Protein AF-A0A0B7JS91-F1 (afdb_monomer_lite)

Sequence (369 aa):
MAGSLLRPGYVIPGLWDGHGHLLQYGEFLHSVDLFGCESLEDVRTRVKEYLNANPDAGSKDHWLRGVGWDQTAYGRMPTAADVEQDPLLKGKYLMLDRIDVHCVWVSQSVLDLLPSDLPEIPGGEIVRDPGMGVFCDNAMDYITKLWPKPSDEFKAKTVKTAMAKLNQVGLVGMHDAGATPSTHRLYQKLAKTDDWTVRVYGMLECDKRNSFCPDEAAQIHDPDFKFTVRSVKLFGDGALGSWGSAMLEPYTDHPWTSGSLLINASALTQVAKNPHTGKGPSAADPDLGFLPDEILSLRETLLGFTRSPAYAAFLEAKAGVIREGAFADWVVLDEPLDRLSFEDLRTLKVKETWVAGRRVYSRDDTNLP

Organism: Bionectria ochroleuca (NCBI:txid29856)

Structure (mmCIF, N/CA/C/O backbone):
data_AF-A0A0B7JS91-F1
#
_entry.id   AF-A0A0B7JS91-F1
#
loop_
_atom_site.group_PDB
_atom_site.id
_atom_site.type_symbol
_atom_site.label_atom_id
_atom_site.label_alt_id
_atom_site.label_comp_id
_atom_site.label_asym_id
_atom_site.label_entity_id
_atom_site.label_seq_id
_atom_site.pdbx_PDB_ins_code
_atom_site.Cartn_x
_atom_site.Cartn_y
_atom_site.Cartn_z
_atom_site.occupancy
_atom_site.B_iso_or_equiv
_atom_site.auth_seq_id
_atom_site.auth_comp_id
_atom_site.auth_asym_id
_atom_site.auth_atom_id
_atom_site.pdbx_PDB_model_num
ATOM 1 N N . MET A 1 1 ? 7.459 2.789 -46.279 1.00 43.03 1 MET A N 1
ATOM 2 C CA . MET A 1 1 ? 8.417 2.910 -45.164 1.00 43.03 1 MET A CA 1
ATOM 3 C C . MET A 1 1 ? 7.844 3.914 -44.184 1.00 43.03 1 MET A C 1
ATOM 5 O O . MET A 1 1 ? 7.837 5.097 -44.491 1.00 43.03 1 MET A O 1
ATOM 9 N N . ALA A 1 2 ? 7.246 3.446 -43.087 1.00 46.16 2 ALA A N 1
ATOM 10 C CA . ALA A 1 2 ? 6.807 4.336 -42.019 1.00 46.16 2 ALA A CA 1
ATOM 11 C C . ALA A 1 2 ? 8.073 4.921 -41.385 1.00 46.16 2 ALA A C 1
ATOM 13 O O . ALA A 1 2 ? 8.902 4.163 -40.884 1.00 46.16 2 ALA A O 1
ATOM 14 N N . GLY A 1 3 ? 8.276 6.235 -41.510 1.00 45.84 3 GLY A N 1
ATOM 15 C CA . GLY A 1 3 ? 9.400 6.907 -40.868 1.00 45.84 3 GLY A CA 1
ATOM 16 C C . GLY A 1 3 ? 9.368 6.588 -39.380 1.00 45.84 3 GLY A C 1
ATOM 17 O O . GLY A 1 3 ? 8.332 6.768 -38.740 1.00 45.84 3 GLY A O 1
ATOM 18 N N . SER A 1 4 ? 10.465 6.054 -38.843 1.00 54.00 4 SER A N 1
ATOM 19 C CA . SER A 1 4 ? 10.581 5.836 -37.408 1.00 54.00 4 SER A CA 1
ATOM 20 C C . SER A 1 4 ? 10.459 7.198 -36.730 1.00 54.00 4 SER A C 1
ATOM 22 O O . SER A 1 4 ? 11.375 8.018 -36.804 1.00 54.00 4 SER A O 1
ATOM 24 N N . LEU A 1 5 ? 9.312 7.462 -36.110 1.00 61.78 5 LEU A N 1
ATOM 25 C CA . LEU A 1 5 ? 9.154 8.572 -35.183 1.00 61.78 5 LEU A CA 1
ATOM 26 C C . LEU A 1 5 ? 10.063 8.275 -33.989 1.00 61.78 5 LEU A C 1
ATOM 28 O O . LEU A 1 5 ? 9.681 7.551 -33.072 1.00 61.78 5 LEU A O 1
ATOM 32 N N . LEU A 1 6 ? 11.298 8.778 -34.041 1.00 70.75 6 LEU A N 1
ATOM 33 C CA . LEU A 1 6 ? 12.191 8.786 -32.892 1.00 70.75 6 LEU A CA 1
ATOM 34 C C . LEU A 1 6 ? 11.527 9.655 -31.821 1.00 70.75 6 LEU A C 1
ATOM 36 O O . LEU A 1 6 ? 11.330 10.853 -32.023 1.00 70.75 6 LEU A O 1
ATOM 40 N N . ARG A 1 7 ? 11.135 9.039 -30.703 1.00 73.06 7 ARG A N 1
ATOM 41 C CA . ARG A 1 7 ? 10.619 9.763 -29.539 1.00 73.06 7 ARG A CA 1
ATOM 42 C C . ARG A 1 7 ? 11.807 10.201 -28.677 1.00 73.06 7 ARG A C 1
ATOM 44 O O . ARG A 1 7 ? 12.619 9.345 -28.329 1.00 73.06 7 ARG A O 1
ATOM 51 N N . PRO A 1 8 ? 11.941 11.493 -28.335 1.00 85.81 8 PRO A N 1
ATOM 52 C CA . PRO A 1 8 ? 13.032 11.957 -27.487 1.00 85.81 8 PRO A CA 1
ATOM 53 C C . PRO A 1 8 ? 12.851 11.464 -26.044 1.00 85.81 8 PRO A C 1
ATOM 55 O O . PRO A 1 8 ? 11.790 11.657 -25.441 1.00 85.81 8 PRO A O 1
ATOM 58 N N . GLY A 1 9 ? 13.900 10.869 -25.480 1.00 92.00 9 GLY A N 1
ATOM 59 C CA . GLY A 1 9 ? 13.948 10.438 -24.086 1.00 92.00 9 GLY A CA 1
ATOM 60 C C . GLY A 1 9 ? 15.128 9.511 -23.803 1.00 92.00 9 GLY A C 1
ATOM 61 O O . GLY A 1 9 ? 15.769 8.999 -24.722 1.00 92.00 9 GLY A O 1
ATOM 62 N N . TYR A 1 10 ? 15.394 9.296 -22.520 1.00 95.56 10 TYR A N 1
ATOM 63 C CA . TYR A 1 10 ? 16.421 8.388 -22.017 1.00 95.56 10 TYR A CA 1
ATOM 64 C C . TYR A 1 10 ? 15.753 7.158 -21.414 1.00 95.56 10 TYR A C 1
ATOM 66 O O . TYR A 1 10 ? 14.769 7.283 -20.691 1.00 95.56 10 TYR A O 1
ATOM 74 N N . VAL A 1 11 ? 16.269 5.972 -21.725 1.00 95.88 11 VAL A N 1
ATOM 75 C CA . VAL A 1 11 ? 15.673 4.698 -21.308 1.00 95.88 11 VAL A CA 1
ATOM 76 C C . VAL A 1 11 ? 16.511 4.085 -20.191 1.00 95.88 11 VAL A C 1
ATOM 78 O O . VAL A 1 11 ? 17.726 3.952 -20.332 1.00 95.88 11 VAL A O 1
ATOM 81 N N . ILE A 1 12 ? 15.850 3.663 -19.116 1.00 96.81 12 ILE A N 1
ATOM 82 C CA . ILE A 1 12 ? 16.425 2.811 -18.066 1.00 96.81 12 ILE A CA 1
ATOM 83 C C . ILE A 1 12 ? 15.600 1.521 -17.934 1.00 96.81 12 ILE A C 1
ATOM 85 O O . ILE A 1 12 ? 14.430 1.514 -18.335 1.00 96.81 12 ILE A O 1
ATOM 89 N N . PRO A 1 13 ? 16.161 0.421 -17.390 1.00 97.19 13 PRO A N 1
ATOM 90 C CA . PRO A 1 13 ? 15.353 -0.748 -17.052 1.00 97.19 13 PRO A CA 1
ATOM 91 C C . PRO A 1 13 ? 14.194 -0.349 -16.135 1.00 97.19 13 PRO A C 1
ATOM 93 O O . PRO A 1 13 ? 14.356 0.530 -15.289 1.00 97.19 13 PRO A O 1
ATOM 96 N N . GLY A 1 14 ? 13.031 -0.977 -16.306 1.00 96.94 14 GLY A N 1
ATOM 97 C CA . GLY A 1 14 ? 11.878 -0.659 -15.470 1.00 96.94 14 GLY A CA 1
ATOM 98 C C . GLY A 1 14 ? 12.144 -0.980 -13.999 1.00 96.94 14 GLY A C 1
ATOM 99 O O . GLY A 1 14 ? 12.849 -1.947 -13.692 1.00 96.94 14 GLY A O 1
ATOM 100 N N . LEU A 1 15 ? 11.591 -0.161 -13.103 1.00 98.00 15 LEU A N 1
ATOM 101 C CA . LEU A 1 15 ? 11.839 -0.278 -11.669 1.00 98.00 15 LEU A CA 1
ATOM 102 C C . LEU A 1 15 ? 10.995 -1.397 -11.056 1.00 98.00 15 LEU A C 1
ATOM 104 O O . LEU A 1 15 ? 9.887 -1.686 -11.512 1.00 98.00 15 LEU A O 1
ATOM 108 N N . TRP A 1 16 ? 11.522 -2.019 -10.013 1.00 98.00 16 TRP A N 1
ATOM 109 C CA . TRP A 1 16 ? 10.882 -3.097 -9.280 1.00 98.00 16 TRP A CA 1
ATOM 110 C C . TRP A 1 16 ? 10.836 -2.782 -7.795 1.00 98.00 16 TRP A C 1
ATOM 112 O O . TRP A 1 16 ? 11.859 -2.446 -7.200 1.00 98.00 16 TRP A O 1
ATOM 122 N N . ASP A 1 17 ? 9.664 -2.962 -7.201 1.00 97.50 17 ASP A N 1
ATOM 123 C CA . ASP A 1 17 ? 9.508 -2.915 -5.754 1.00 97.50 17 ASP A CA 1
ATOM 124 C C . ASP A 1 17 ? 9.789 -4.305 -5.162 1.00 97.50 17 ASP A C 1
ATOM 126 O O . ASP A 1 17 ? 9.115 -5.287 -5.480 1.00 97.50 17 ASP A O 1
ATOM 130 N N . GLY A 1 18 ? 10.814 -4.409 -4.316 1.00 96.50 18 GLY A N 1
ATOM 131 C CA . GLY A 1 18 ? 11.200 -5.669 -3.683 1.00 96.50 18 GLY A CA 1
ATOM 132 C C . GLY A 1 18 ? 10.252 -6.141 -2.577 1.00 96.50 18 GLY A C 1
ATOM 133 O O . GLY A 1 18 ? 10.404 -7.279 -2.120 1.00 96.50 18 GLY A O 1
ATOM 134 N N . HIS A 1 19 ? 9.307 -5.302 -2.138 1.00 97.25 19 HIS A N 1
ATOM 135 C CA . HIS A 1 19 ? 8.331 -5.626 -1.103 1.00 97.25 19 HIS A CA 1
ATOM 136 C C . HIS A 1 19 ? 7.191 -4.600 -1.050 1.00 97.25 19 HIS A C 1
ATOM 138 O O . HIS A 1 19 ? 7.349 -3.512 -0.508 1.00 97.25 19 HIS A O 1
ATOM 144 N N . GLY A 1 20 ? 5.995 -5.000 -1.468 1.00 95.75 20 GLY A N 1
ATOM 145 C CA . GLY A 1 20 ? 4.788 -4.204 -1.289 1.00 95.75 20 GLY A CA 1
ATOM 146 C C . GLY A 1 20 ? 3.551 -5.060 -1.049 1.00 95.75 20 GLY A C 1
ATOM 147 O O . GLY A 1 20 ? 3.620 -6.285 -0.970 1.00 95.75 20 GLY A O 1
ATOM 148 N N . HIS A 1 21 ? 2.404 -4.393 -0.959 1.00 96.75 21 HIS A N 1
ATOM 149 C CA . HIS A 1 21 ? 1.097 -5.016 -0.761 1.00 96.75 21 HIS A CA 1
ATOM 150 C C . HIS A 1 21 ? 0.120 -4.423 -1.779 1.00 96.75 21 HIS A C 1
ATOM 152 O O . HIS A 1 21 ? -0.451 -3.360 -1.553 1.00 96.75 21 HIS A O 1
ATOM 158 N N . LEU A 1 22 ? -0.053 -5.066 -2.932 1.00 97.94 22 LEU A N 1
ATOM 159 C CA . LEU A 1 22 ? -0.751 -4.503 -4.090 1.00 97.94 22 LEU A CA 1
ATOM 160 C C . LEU A 1 22 ? -2.225 -4.210 -3.797 1.00 97.94 22 LEU A C 1
ATOM 162 O O . LEU A 1 22 ? -2.700 -3.106 -4.065 1.00 97.94 22 LEU A O 1
ATOM 166 N N . LEU A 1 23 ? -2.950 -5.185 -3.239 1.00 97.19 23 LEU A N 1
ATOM 167 C CA . LEU A 1 23 ? -4.358 -5.003 -2.892 1.00 97.19 23 LEU A CA 1
ATOM 168 C C . LEU A 1 23 ? -4.514 -3.948 -1.796 1.00 97.19 23 LEU A C 1
ATOM 170 O O . LEU A 1 23 ?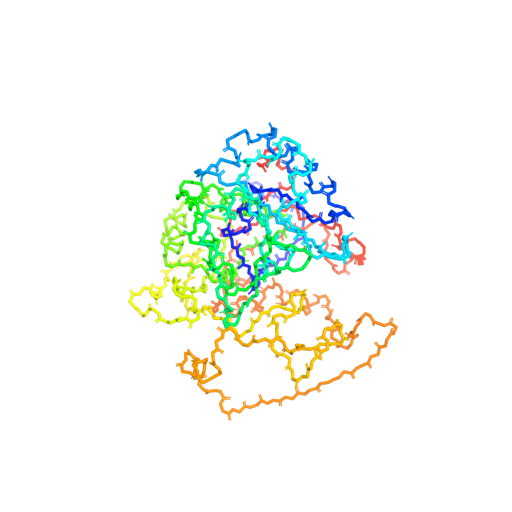 -5.347 -3.061 -1.939 1.00 97.19 23 LEU A O 1
ATOM 174 N N . GLN A 1 24 ? -3.691 -4.008 -0.746 1.00 94.88 24 GLN A N 1
ATOM 175 C CA . GLN A 1 24 ? -3.763 -3.061 0.366 1.00 94.88 24 GLN A CA 1
ATOM 176 C C . GLN A 1 24 ? -3.398 -1.639 -0.072 1.00 94.88 24 GLN A C 1
ATOM 178 O O . GLN A 1 24 ? -4.053 -0.694 0.348 1.00 94.88 24 GLN A O 1
ATOM 183 N N . TYR A 1 25 ? -2.416 -1.468 -0.962 1.00 96.50 25 TYR A N 1
ATOM 184 C CA . TYR A 1 25 ? -2.110 -0.171 -1.566 1.00 96.50 25 TYR A CA 1
ATOM 185 C C . TYR A 1 25 ? -3.287 0.341 -2.406 1.00 96.50 25 TYR A C 1
ATOM 187 O O . TYR A 1 25 ? -3.644 1.514 -2.345 1.00 96.50 25 TYR A O 1
ATOM 195 N N . GLY A 1 26 ? -3.955 -0.546 -3.143 1.00 96.88 26 GLY A N 1
ATOM 196 C CA . GLY A 1 26 ? -5.202 -0.211 -3.822 1.00 96.88 26 GLY A CA 1
ATOM 197 C C . GLY A 1 26 ? -6.298 0.232 -2.856 1.00 96.88 26 GLY A C 1
ATOM 198 O O . GLY A 1 26 ? -6.957 1.233 -3.105 1.00 96.88 26 GLY A O 1
ATOM 199 N N . GLU A 1 27 ? -6.515 -0.503 -1.769 1.00 95.19 27 GLU A N 1
ATOM 200 C CA . GLU A 1 27 ? -7.507 -0.163 -0.744 1.00 95.19 27 GLU A CA 1
ATOM 201 C C . GLU A 1 27 ? -7.159 1.158 -0.041 1.00 95.19 27 GLU A C 1
ATOM 203 O O . GLU A 1 27 ? -8.054 1.978 0.154 1.00 95.19 27 GLU A O 1
ATOM 208 N N . PHE A 1 28 ? -5.871 1.414 0.229 1.00 95.00 28 PHE A N 1
ATOM 209 C CA . PHE A 1 28 ? -5.349 2.692 0.732 1.00 95.00 28 PHE A CA 1
ATOM 210 C C . PHE A 1 28 ? -5.813 3.854 -0.156 1.00 95.00 28 PHE A C 1
ATOM 212 O O . PHE A 1 28 ? -6.391 4.820 0.341 1.00 95.00 28 PHE A O 1
ATOM 219 N N . LEU A 1 29 ? -5.642 3.735 -1.478 1.00 95.88 29 LEU A N 1
ATOM 220 C CA . LEU A 1 29 ? -6.017 4.776 -2.447 1.00 95.88 29 LEU A CA 1
ATOM 221 C C . LEU A 1 29 ? -7.533 5.036 -2.513 1.00 95.88 29 LEU A C 1
ATOM 223 O O . LEU A 1 29 ? -7.955 6.035 -3.091 1.00 95.88 29 LEU A O 1
ATOM 227 N N . HIS A 1 30 ? -8.350 4.143 -1.947 1.00 95.94 30 HIS A N 1
ATOM 228 C CA . HIS A 1 30 ? -9.806 4.276 -1.830 1.00 95.94 30 HIS A CA 1
ATOM 229 C C . HIS A 1 30 ? -10.243 4.462 -0.368 1.00 95.94 30 HIS A C 1
ATOM 231 O O . HIS A 1 30 ? -11.384 4.167 -0.025 1.00 95.94 30 HIS A O 1
ATOM 237 N N . SER A 1 31 ? -9.361 4.965 0.495 1.00 96.94 31 SER A N 1
ATOM 238 C CA . SER A 1 31 ? -9.600 5.186 1.926 1.00 96.94 31 SER A CA 1
ATOM 239 C C . SER A 1 31 ? -9.215 6.612 2.346 1.00 96.94 31 SER A C 1
ATOM 241 O O . SER A 1 31 ? -8.759 7.404 1.521 1.00 96.94 31 SER A O 1
ATOM 243 N N . VAL A 1 32 ? -9.426 6.969 3.615 1.00 98.25 32 VAL A N 1
ATOM 244 C CA . VAL A 1 32 ? -8.985 8.269 4.146 1.00 98.25 32 VAL A CA 1
ATOM 245 C C . VAL A 1 32 ? -7.462 8.292 4.288 1.00 98.25 32 VAL A C 1
ATOM 247 O O . VAL A 1 32 ? -6.902 7.517 5.063 1.00 98.25 32 VAL A O 1
ATOM 250 N N . ASP A 1 33 ? -6.805 9.225 3.600 1.00 97.44 33 ASP A N 1
ATOM 251 C CA . ASP A 1 33 ? -5.379 9.502 3.780 1.00 97.44 33 ASP A CA 1
ATOM 252 C C . ASP A 1 33 ? -5.151 10.344 5.047 1.00 97.44 33 ASP A C 1
ATOM 254 O O . ASP A 1 33 ? -5.517 11.522 5.109 1.00 97.44 33 ASP A O 1
ATOM 258 N N . LEU A 1 34 ? -4.548 9.738 6.068 1.00 97.75 34 LEU A N 1
ATOM 259 C CA . LEU A 1 34 ? -4.230 10.371 7.351 1.00 97.75 34 LEU A CA 1
ATOM 260 C C . LEU A 1 34 ? -2.739 10.701 7.498 1.00 97.75 34 LEU A C 1
ATOM 262 O O . LEU A 1 34 ? -2.332 11.202 8.548 1.00 97.75 34 LEU A O 1
ATOM 266 N N . PHE A 1 35 ? -1.922 10.460 6.467 1.00 94.25 35 PHE A N 1
ATOM 267 C CA . PHE A 1 35 ? -0.500 10.778 6.516 1.00 94.25 35 PHE A CA 1
ATOM 268 C C . PHE A 1 35 ? -0.293 12.287 6.709 1.00 94.25 35 PHE A C 1
ATOM 270 O O . PHE A 1 35 ? -0.926 13.125 6.053 1.00 94.25 35 PHE A O 1
ATOM 277 N N . GLY A 1 36 ? 0.596 12.636 7.639 1.00 90.94 36 GLY A N 1
ATOM 278 C CA . GLY A 1 36 ? 0.918 14.026 7.964 1.00 90.94 36 GLY A CA 1
ATOM 279 C C . GLY A 1 36 ? -0.211 14.800 8.653 1.00 90.94 36 GLY A C 1
ATOM 280 O O . GLY A 1 36 ? -0.178 16.024 8.638 1.00 90.94 36 GLY A O 1
ATOM 281 N N . CYS A 1 37 ? -1.229 14.137 9.215 1.00 95.50 37 CYS A N 1
ATOM 282 C CA . CYS A 1 37 ? -2.133 14.798 10.160 1.00 95.50 37 CYS A CA 1
ATOM 283 C C . CYS A 1 37 ? -1.353 15.245 11.407 1.00 95.50 37 CYS A C 1
ATOM 285 O O . CYS A 1 37 ? -0.657 14.436 12.016 1.00 95.50 37 CYS A O 1
ATOM 287 N N . GLU A 1 38 ? -1.525 16.499 11.823 1.00 94.56 38 GLU A N 1
ATOM 288 C CA . GLU A 1 38 ? -0.810 17.096 12.960 1.00 94.56 38 GLU A CA 1
ATOM 289 C C . GLU A 1 38 ? -1.668 17.119 14.233 1.00 94.56 38 GLU A C 1
ATOM 291 O O . GLU A 1 38 ? -1.165 17.356 15.328 1.00 94.56 38 GLU A O 1
ATOM 296 N N . SER A 1 39 ? -2.975 16.860 14.117 1.00 96.81 39 SER A N 1
ATOM 297 C CA . SER A 1 39 ? -3.900 16.859 15.252 1.00 96.81 39 SER A CA 1
ATOM 298 C C . SER A 1 39 ? -5.055 15.856 15.103 1.00 96.81 39 SER A C 1
ATOM 300 O O . SER A 1 39 ? -5.369 15.390 14.005 1.00 96.81 39 SER A O 1
ATOM 302 N N . LEU A 1 40 ? -5.737 15.540 16.212 1.00 97.62 40 LEU A N 1
ATOM 303 C CA . LEU A 1 40 ? -6.977 14.749 16.181 1.00 97.62 40 LEU A CA 1
ATOM 304 C C . LEU A 1 40 ? -8.103 15.471 15.415 1.00 97.62 40 LEU A C 1
ATOM 306 O O . LEU A 1 40 ? -8.984 14.816 14.859 1.00 97.62 40 LEU A O 1
ATOM 310 N N . GLU A 1 41 ? -8.082 16.809 15.368 1.00 97.56 41 GLU A N 1
ATOM 311 C CA . GLU A 1 41 ? -9.048 17.591 14.587 1.00 97.56 41 GLU A CA 1
ATOM 312 C C . GLU A 1 41 ? -8.805 17.446 13.082 1.00 97.56 41 GLU A C 1
ATOM 314 O O . GLU A 1 41 ? -9.767 17.329 12.320 1.00 97.56 41 GLU A O 1
ATOM 319 N N . ASP A 1 42 ? -7.544 17.355 12.654 1.00 97.69 42 ASP A N 1
ATOM 320 C CA . ASP A 1 42 ? -7.197 17.099 11.253 1.00 97.69 42 ASP A CA 1
ATOM 321 C C . ASP A 1 42 ? -7.740 15.742 10.813 1.00 97.69 42 ASP A C 1
ATOM 323 O O . ASP A 1 42 ? -8.339 15.629 9.743 1.00 97.69 42 ASP A O 1
ATOM 327 N N . VAL A 1 43 ? -7.591 14.717 11.664 1.00 98.31 43 VAL A N 1
ATOM 328 C CA . VAL A 1 43 ? -8.135 13.383 11.383 1.00 98.31 43 VAL A CA 1
ATOM 329 C C . VAL A 1 43 ? -9.647 13.448 11.212 1.00 98.31 43 VAL A C 1
ATOM 331 O O . VAL A 1 43 ? -10.171 12.980 10.200 1.00 98.31 43 VAL A O 1
ATOM 334 N N . ARG A 1 44 ? -10.367 14.069 12.157 1.00 98.19 44 ARG A N 1
ATOM 335 C CA . ARG A 1 44 ? -11.828 14.226 12.052 1.00 98.19 44 ARG A CA 1
ATOM 336 C C . ARG A 1 44 ? -12.226 14.993 10.795 1.00 98.19 44 ARG A C 1
ATOM 338 O O . ARG A 1 44 ? -13.211 14.634 10.152 1.00 98.19 44 ARG A O 1
ATOM 345 N N . THR A 1 45 ? -11.464 16.018 10.424 1.00 98.12 45 THR A N 1
ATOM 346 C CA . THR A 1 45 ? -11.699 16.813 9.214 1.00 98.12 45 THR A CA 1
ATOM 347 C C . THR A 1 45 ? -11.573 15.959 7.956 1.00 98.12 45 THR A C 1
ATOM 349 O O . THR A 1 45 ? -12.540 15.872 7.199 1.00 98.12 45 THR A O 1
ATOM 352 N N . ARG A 1 46 ? -10.463 15.232 7.780 1.00 98.31 46 ARG A N 1
ATOM 353 C CA . ARG A 1 46 ? -10.255 14.365 6.606 1.00 98.31 46 ARG A CA 1
ATOM 354 C C . ARG A 1 46 ? -11.269 13.221 6.533 1.00 98.31 46 ARG A C 1
ATOM 356 O O . ARG A 1 46 ? -11.758 12.891 5.454 1.00 98.31 46 ARG A O 1
ATOM 363 N N . VAL A 1 47 ? -11.655 12.651 7.678 1.00 98.25 47 VAL A N 1
ATOM 364 C CA . VAL A 1 47 ? -12.720 11.635 7.742 1.00 98.25 47 VAL A CA 1
ATOM 365 C C . VAL A 1 47 ? -14.063 12.213 7.278 1.00 98.25 47 VAL A C 1
ATOM 367 O O . VAL A 1 47 ? -14.755 11.578 6.481 1.00 98.25 47 VAL A O 1
ATOM 370 N N . LYS A 1 48 ? -14.440 13.421 7.721 1.00 97.50 48 LYS A N 1
ATOM 371 C CA . LYS A 1 48 ? -15.674 14.092 7.272 1.00 97.50 48 LYS A CA 1
ATOM 372 C C . LYS A 1 48 ? -15.651 14.413 5.780 1.00 97.50 48 LYS A C 1
ATOM 374 O O . LYS A 1 48 ? -16.649 14.191 5.100 1.00 97.50 48 LYS A O 1
ATOM 379 N N . GLU A 1 49 ? -14.535 14.921 5.266 1.00 97.75 49 GLU A N 1
ATOM 380 C CA . GLU A 1 49 ? -14.368 15.212 3.838 1.00 97.75 49 GLU A CA 1
ATOM 381 C C . GLU A 1 49 ? -14.549 13.953 2.989 1.00 97.75 49 GLU A C 1
ATOM 383 O O . GLU A 1 49 ? -15.300 13.963 2.011 1.00 97.75 49 GLU A O 1
ATOM 388 N N . TYR A 1 50 ? -13.950 12.839 3.413 1.00 97.75 50 TYR A N 1
ATOM 389 C CA . TYR A 1 50 ? -14.135 11.558 2.747 1.00 97.75 50 TYR A CA 1
ATOM 390 C C . TYR A 1 50 ? -15.584 11.066 2.818 1.00 97.75 50 TYR A C 1
ATOM 392 O O . TYR A 1 50 ? -16.109 10.615 1.803 1.00 97.75 50 TYR A O 1
ATOM 400 N N . LEU A 1 51 ? -16.252 11.168 3.975 1.00 96.38 51 LEU A N 1
ATOM 401 C CA . LEU A 1 51 ? -17.667 10.792 4.122 1.00 96.38 51 LEU A CA 1
ATOM 402 C C . LEU A 1 51 ? -18.588 11.633 3.229 1.00 96.38 51 LEU A C 1
ATOM 404 O O . LEU A 1 51 ? -19.546 11.103 2.674 1.00 96.38 51 LEU A O 1
ATOM 408 N N . ASN A 1 52 ? -18.289 12.921 3.052 1.00 96.00 52 ASN A N 1
ATOM 409 C CA . ASN A 1 52 ? -19.042 13.789 2.147 1.00 96.00 52 ASN A CA 1
ATOM 410 C C . ASN A 1 52 ? -18.904 13.343 0.683 1.00 96.00 52 ASN A C 1
ATOM 412 O O . ASN A 1 52 ? -19.873 13.410 -0.071 1.00 96.00 52 ASN A O 1
ATOM 416 N N . ALA A 1 53 ? -17.718 12.874 0.284 1.00 96.44 53 ALA A N 1
ATOM 417 C CA . ALA A 1 53 ? -17.474 12.333 -1.053 1.00 96.44 53 ALA A CA 1
ATOM 418 C C . ALA A 1 53 ? -17.972 10.884 -1.224 1.00 96.44 53 ALA A C 1
ATOM 420 O O . ALA A 1 53 ? -18.259 10.467 -2.345 1.00 96.44 53 ALA A O 1
ATOM 421 N N . ASN A 1 54 ? -18.102 10.128 -0.128 1.00 95.56 54 ASN A N 1
ATOM 422 C CA . ASN A 1 54 ? -18.464 8.709 -0.114 1.00 95.56 54 ASN A CA 1
ATOM 423 C C . ASN A 1 54 ? -19.569 8.427 0.928 1.00 95.56 54 ASN A C 1
ATOM 425 O O . ASN A 1 54 ? -19.291 7.824 1.969 1.00 95.56 54 ASN A O 1
ATOM 429 N N . PRO A 1 55 ? -20.830 8.828 0.671 1.00 91.25 55 PRO A N 1
ATOM 430 C CA . PRO A 1 55 ? -21.910 8.750 1.664 1.00 91.25 55 PRO A CA 1
ATOM 431 C C . PRO A 1 55 ? -22.242 7.336 2.163 1.00 91.25 55 PRO A C 1
ATOM 433 O O . PRO A 1 55 ? -22.762 7.186 3.269 1.00 91.25 55 PRO A O 1
ATOM 436 N N . ASP A 1 56 ? -21.928 6.307 1.369 1.00 90.06 56 ASP A N 1
ATOM 437 C CA . ASP A 1 56 ? -22.169 4.899 1.711 1.00 90.06 56 ASP A CA 1
ATOM 438 C C . ASP A 1 56 ? -21.133 4.327 2.701 1.00 90.06 56 ASP A C 1
ATOM 440 O O . ASP A 1 56 ? -21.319 3.226 3.230 1.00 90.06 56 ASP A O 1
ATOM 444 N N . ALA A 1 57 ? -20.044 5.057 2.965 1.00 94.94 57 ALA A N 1
ATOM 445 C CA . ALA A 1 57 ? -19.005 4.648 3.901 1.00 94.94 57 ALA A CA 1
ATOM 446 C C . ALA A 1 57 ? -19.403 4.888 5.371 1.00 94.94 57 ALA A C 1
ATOM 448 O O . ALA A 1 57 ? -20.216 5.752 5.722 1.00 94.94 57 ALA A O 1
ATOM 449 N N . GLY A 1 58 ? -18.787 4.118 6.268 1.00 96.25 58 GLY A N 1
ATOM 450 C CA . GLY A 1 58 ? -18.993 4.219 7.713 1.00 96.25 58 GLY A CA 1
ATOM 451 C C . GLY A 1 58 ? -20.303 3.599 8.206 1.00 96.25 58 GLY A C 1
ATOM 452 O O . GLY A 1 58 ? -20.734 3.910 9.316 1.00 96.25 58 GLY A O 1
ATOM 453 N N . SER A 1 59 ? -20.947 2.748 7.406 1.00 96.50 59 SER A N 1
ATOM 454 C CA . SER A 1 59 ? -22.107 1.950 7.819 1.00 96.50 59 SER A CA 1
ATOM 455 C C . SER A 1 59 ? -21.667 0.609 8.418 1.00 96.50 59 SER A C 1
ATOM 457 O O . SER A 1 59 ? -20.512 0.208 8.283 1.00 96.50 59 SER A O 1
ATOM 459 N N . LYS A 1 60 ? -22.589 -0.117 9.065 1.00 95.81 60 LYS A N 1
ATOM 460 C CA . LYS A 1 60 ? -22.288 -1.423 9.676 1.00 95.81 60 LYS A CA 1
ATOM 461 C C . LYS A 1 60 ? -21.779 -2.456 8.664 1.00 95.81 60 LYS A C 1
ATOM 463 O O . LYS A 1 60 ? -20.927 -3.262 9.024 1.00 95.81 60 LYS A O 1
ATOM 468 N N . ASP A 1 61 ? -22.273 -2.392 7.428 1.00 94.62 61 ASP A N 1
ATOM 469 C CA . ASP A 1 61 ? -21.917 -3.304 6.333 1.00 94.62 61 ASP A CA 1
ATOM 470 C C . ASP A 1 61 ? -20.782 -2.761 5.446 1.00 94.62 61 ASP A C 1
ATOM 472 O O . ASP A 1 61 ? -20.200 -3.505 4.661 1.00 94.62 61 ASP A O 1
ATOM 476 N N . HIS A 1 62 ? -20.438 -1.476 5.581 1.00 94.88 62 HIS A N 1
ATOM 477 C CA . HIS A 1 62 ? -19.374 -0.822 4.824 1.00 94.88 62 HIS A CA 1
ATOM 478 C C . HIS A 1 62 ? -18.610 0.150 5.723 1.00 94.88 62 HIS A C 1
ATOM 480 O O . HIS A 1 62 ? -18.882 1.353 5.763 1.00 94.88 62 HIS A O 1
ATOM 486 N N . TRP A 1 63 ? -17.656 -0.390 6.480 1.00 97.38 63 TRP A N 1
ATOM 487 C CA . TRP A 1 63 ? -16.840 0.403 7.395 1.00 97.38 63 TRP A CA 1
ATOM 488 C C . TRP A 1 63 ? -15.999 1.411 6.615 1.00 97.38 63 TRP A C 1
ATOM 490 O O . TRP A 1 63 ? -15.437 1.081 5.571 1.00 97.38 63 TRP A O 1
ATOM 500 N N . LEU A 1 64 ? -15.877 2.627 7.143 1.00 97.75 64 LEU A N 1
ATOM 501 C CA . LEU A 1 64 ? -14.923 3.593 6.618 1.00 97.75 64 LEU A CA 1
ATOM 502 C C . LEU A 1 64 ? -13.517 3.142 7.012 1.00 97.75 64 LEU A C 1
ATOM 504 O O . LEU A 1 64 ? -13.240 2.857 8.182 1.00 97.75 64 LEU A O 1
ATOM 508 N N . ARG A 1 65 ? -12.635 3.098 6.017 1.00 97.69 65 ARG A N 1
ATOM 509 C CA . ARG A 1 65 ? -11.217 2.800 6.190 1.00 97.69 65 ARG A CA 1
ATOM 510 C C . ARG A 1 65 ? -10.407 4.080 6.064 1.00 97.69 65 ARG A C 1
ATOM 512 O O . ARG A 1 65 ? -10.797 5.010 5.361 1.00 97.69 65 ARG A O 1
ATOM 519 N N . GLY A 1 66 ? -9.267 4.105 6.727 1.00 97.81 66 GLY A N 1
ATOM 520 C CA . GLY A 1 66 ? -8.275 5.161 6.607 1.00 97.81 66 GLY A CA 1
ATOM 521 C C . GLY A 1 66 ? -6.944 4.659 7.120 1.00 97.81 66 GLY A C 1
ATOM 522 O O . GLY A 1 66 ? -6.886 3.579 7.705 1.00 97.81 66 GLY A O 1
ATOM 523 N N . VAL A 1 67 ? -5.877 5.398 6.861 1.00 97.88 67 VAL A N 1
ATOM 524 C CA . VAL A 1 67 ? -4.521 4.903 7.105 1.00 97.88 67 VAL A CA 1
ATOM 525 C C . VAL A 1 67 ? -3.536 6.059 7.127 1.00 97.88 67 VAL A C 1
ATOM 527 O O . VAL A 1 67 ? -3.693 7.022 6.379 1.00 97.88 67 VAL A O 1
ATOM 530 N N . GLY A 1 68 ? -2.536 5.971 8.003 1.00 95.56 68 GLY A N 1
ATOM 531 C CA . GLY A 1 68 ? -1.477 6.977 8.106 1.00 95.56 68 GLY A CA 1
ATOM 532 C C . GLY A 1 68 ? -1.469 7.781 9.402 1.00 95.56 68 GLY A C 1
ATOM 533 O O . GLY A 1 68 ? -0.660 8.696 9.517 1.00 95.56 68 GLY A O 1
ATOM 534 N N . TRP A 1 69 ? -2.339 7.475 10.373 1.00 96.88 69 TRP A N 1
ATOM 535 C CA . TRP A 1 69 ? -2.313 8.190 11.651 1.00 96.88 69 TRP A CA 1
ATOM 536 C C . TRP A 1 69 ? -1.048 7.850 12.445 1.00 96.88 69 TRP A C 1
ATOM 538 O O . TRP A 1 69 ? -0.546 6.725 12.390 1.00 96.88 69 TRP A O 1
ATOM 548 N N . ASP A 1 70 ? -0.561 8.817 13.219 1.00 92.94 70 ASP A N 1
ATOM 549 C CA . ASP A 1 70 ? 0.583 8.648 14.108 1.00 92.94 70 ASP A CA 1
ATOM 550 C C . ASP A 1 70 ? 0.320 9.357 15.442 1.00 92.94 70 ASP A C 1
ATOM 552 O O . ASP A 1 70 ? 0.023 10.549 15.488 1.00 92.94 70 ASP A O 1
ATOM 556 N N . GLN A 1 71 ? 0.435 8.619 16.544 1.00 92.38 71 GLN A N 1
ATOM 557 C CA . GLN A 1 71 ? 0.280 9.150 17.893 1.00 92.38 71 GLN A CA 1
ATOM 558 C C . GLN A 1 71 ? 1.317 10.214 18.247 1.00 92.38 71 GLN A C 1
ATOM 560 O O . GLN A 1 71 ? 1.055 11.007 19.151 1.00 92.38 71 GLN A O 1
ATOM 565 N N . THR A 1 72 ? 2.472 10.257 17.570 1.00 88.75 72 THR A N 1
ATOM 566 C CA . THR A 1 72 ? 3.489 11.295 17.815 1.00 88.75 72 THR A CA 1
ATOM 567 C C . THR A 1 72 ? 2.923 12.700 17.593 1.00 88.75 72 THR A C 1
ATOM 569 O O . THR A 1 72 ? 3.254 13.613 18.348 1.00 88.75 72 THR A O 1
ATOM 572 N N . ALA A 1 73 ? 1.984 12.850 16.653 1.00 89.38 73 ALA A N 1
ATOM 573 C CA . ALA A 1 73 ? 1.276 14.099 16.392 1.00 89.38 73 ALA A CA 1
ATOM 574 C C . ALA A 1 73 ? 0.349 14.526 17.549 1.00 89.38 73 ALA A C 1
ATOM 576 O O . ALA A 1 73 ? 0.075 15.709 17.727 1.00 89.38 73 ALA A O 1
ATOM 577 N N . TYR A 1 74 ? -0.137 13.581 18.364 1.00 91.38 74 TYR A N 1
ATOM 578 C CA . TYR A 1 74 ? -1.121 13.844 19.428 1.00 91.38 74 TYR A CA 1
ATOM 579 C C . TYR A 1 74 ? -0.538 13.703 20.843 1.00 91.38 74 TYR A C 1
ATOM 581 O O . TYR A 1 74 ? -1.207 14.040 21.820 1.00 91.38 74 TYR A O 1
ATOM 589 N N . GLY A 1 75 ? 0.679 13.164 20.967 1.00 90.62 75 GLY A N 1
ATOM 590 C CA . GLY A 1 75 ? 1.358 12.872 22.234 1.00 90.62 75 GLY A CA 1
ATOM 591 C C . GLY A 1 75 ? 0.809 11.661 23.001 1.00 90.62 75 GLY A C 1
ATOM 592 O O . GLY A 1 75 ? 1.233 11.416 24.128 1.00 90.62 75 GLY A O 1
ATOM 593 N N . ARG A 1 76 ? -0.146 10.917 22.428 1.00 93.75 76 ARG A N 1
ATOM 594 C CA . ARG A 1 76 ? -0.773 9.728 23.029 1.00 93.75 76 ARG A CA 1
ATOM 595 C C . ARG A 1 76 ? -1.490 8.888 21.980 1.00 93.75 76 ARG A C 1
ATOM 597 O O . ARG A 1 76 ? -1.918 9.420 20.955 1.00 93.75 76 ARG A O 1
ATOM 604 N N . MET A 1 77 ? -1.714 7.610 22.282 1.00 94.69 77 MET A N 1
ATOM 605 C CA . MET A 1 77 ? -2.601 6.777 21.468 1.00 94.69 77 MET A CA 1
ATOM 606 C C . MET A 1 77 ? -4.013 7.395 21.399 1.00 94.69 77 MET A C 1
ATOM 608 O O . MET A 1 77 ? -4.514 7.906 22.414 1.00 94.69 77 MET A O 1
ATOM 612 N N . PRO A 1 78 ? -4.655 7.395 20.216 1.00 97.62 78 PRO A N 1
ATOM 613 C CA . PRO A 1 78 ? -6.025 7.868 20.076 1.00 97.62 78 PRO A CA 1
ATOM 614 C C . PRO A 1 78 ? -7.018 6.881 20.707 1.00 97.62 78 PRO A C 1
ATOM 616 O O . PRO A 1 78 ? -6.708 5.718 20.950 1.00 97.62 78 PRO A O 1
ATOM 619 N N . THR A 1 79 ? -8.236 7.344 20.968 1.00 98.38 79 THR A N 1
ATOM 620 C CA . THR A 1 79 ? -9.319 6.541 21.555 1.00 98.38 79 THR A CA 1
ATOM 621 C C . THR A 1 79 ? -10.566 6.594 20.688 1.00 98.38 79 THR A C 1
ATOM 623 O O . THR A 1 79 ? -10.745 7.507 19.881 1.00 98.38 79 THR A O 1
ATOM 626 N N . ALA A 1 80 ? -11.486 5.650 20.867 1.00 97.69 80 ALA A N 1
ATOM 627 C CA . ALA A 1 80 ? -12.791 5.700 20.210 1.00 97.69 80 ALA A CA 1
ATOM 628 C C . ALA A 1 80 ? -13.538 7.018 20.501 1.00 97.69 80 ALA A C 1
ATOM 630 O O . ALA A 1 80 ? -14.148 7.595 19.600 1.00 97.69 80 ALA A O 1
ATOM 631 N N . ALA A 1 81 ? -13.417 7.538 21.727 1.00 97.44 81 ALA A N 1
ATOM 632 C CA . ALA A 1 81 ? -14.039 8.793 22.144 1.00 97.44 81 ALA A CA 1
ATOM 633 C C . ALA A 1 81 ? -13.502 10.020 21.383 1.00 97.44 81 ALA A C 1
ATOM 635 O O . ALA A 1 81 ? -14.232 10.994 21.217 1.00 97.44 81 ALA A O 1
ATOM 636 N N . ASP A 1 82 ? -12.259 9.986 20.888 1.00 97.69 82 ASP A N 1
ATOM 637 C CA . ASP A 1 82 ? -11.670 11.099 20.130 1.00 97.69 82 ASP A CA 1
ATOM 638 C C . ASP A 1 82 ? -12.351 11.322 18.778 1.00 97.69 82 ASP A C 1
ATOM 640 O O . ASP A 1 82 ? -12.477 12.467 18.335 1.00 97.69 82 ASP A O 1
ATOM 644 N N . VAL A 1 83 ? -12.827 10.249 18.138 1.00 93.38 83 VAL A N 1
ATOM 645 C CA . VAL A 1 83 ? -13.642 10.333 16.917 1.00 93.38 83 VAL A CA 1
ATOM 646 C C . VAL A 1 83 ? -14.990 10.981 17.232 1.00 93.38 83 VAL A C 1
ATOM 648 O O . VAL A 1 83 ? -15.436 11.886 16.530 1.00 93.38 83 VAL A O 1
ATOM 651 N N . GLU A 1 84 ? -15.635 10.526 18.308 1.00 90.69 84 GLU A N 1
ATOM 652 C CA . GLU A 1 84 ? -17.014 10.885 18.657 1.00 90.69 84 GLU A CA 1
ATOM 653 C C . GLU A 1 84 ? -17.188 12.298 19.226 1.00 90.69 84 GLU A C 1
ATOM 655 O O . GLU A 1 84 ? -18.322 12.739 19.448 1.00 90.69 84 GLU A O 1
ATOM 660 N N . GLN A 1 85 ? -16.091 13.027 19.445 1.00 94.88 85 GLN A N 1
ATOM 661 C CA . GLN A 1 85 ? -16.145 14.458 19.753 1.00 94.88 85 GLN A CA 1
ATOM 662 C C . GLN A 1 85 ? -16.861 15.245 18.649 1.00 94.88 85 GLN A C 1
ATOM 664 O O . GLN A 1 85 ? -17.518 16.242 18.950 1.00 94.88 85 GLN A O 1
ATOM 669 N N . ASP A 1 86 ? -16.799 14.777 17.396 1.00 95.50 86 ASP A N 1
ATOM 670 C CA . ASP A 1 86 ? -17.609 15.324 16.312 1.00 95.50 86 ASP A CA 1
ATOM 671 C C . ASP A 1 86 ? -18.956 14.579 16.197 1.00 95.50 86 ASP A C 1
ATOM 673 O O . ASP A 1 86 ? -18.979 13.370 15.932 1.00 95.50 86 ASP A O 1
ATOM 677 N N . PRO A 1 87 ? -20.102 15.272 16.352 1.00 94.94 87 PRO A N 1
ATOM 678 C CA . PRO A 1 87 ? -21.421 14.654 16.262 1.00 94.94 87 PRO A CA 1
ATOM 679 C C . PRO A 1 87 ? -21.715 13.941 14.934 1.00 94.94 87 PRO A C 1
ATOM 681 O O . PRO A 1 87 ? -22.522 13.015 14.937 1.00 94.94 87 PRO A O 1
ATOM 684 N N . LEU A 1 88 ? -21.087 14.339 13.819 1.00 94.19 88 LEU A N 1
ATOM 685 C CA . LEU A 1 88 ? -21.285 13.703 12.507 1.00 94.19 88 LEU A CA 1
ATOM 686 C C . LEU A 1 88 ? -20.623 12.325 12.409 1.00 94.19 88 LEU A C 1
ATOM 688 O O . LEU A 1 88 ? -21.005 11.519 11.557 1.00 94.19 88 LEU A O 1
ATOM 692 N N . LEU A 1 89 ? -19.635 12.057 13.265 1.00 96.62 89 LEU A N 1
ATOM 693 C CA . LEU A 1 89 ? -18.903 10.794 13.289 1.00 96.62 89 LEU A CA 1
ATOM 694 C C . LEU A 1 89 ? -19.486 9.792 14.294 1.00 96.62 89 LEU A C 1
ATOM 696 O O . LEU A 1 89 ? -19.137 8.612 14.254 1.00 96.62 89 LEU A O 1
ATOM 700 N N . LYS A 1 90 ? -20.412 10.221 15.162 1.00 96.38 90 LYS A N 1
ATOM 701 C CA . LYS A 1 90 ? -21.122 9.321 16.080 1.00 96.38 90 LYS A CA 1
ATOM 702 C C . LYS A 1 90 ? -21.925 8.277 15.311 1.00 96.38 90 LYS A C 1
ATOM 704 O O . LYS A 1 90 ? -22.638 8.596 14.360 1.00 96.38 90 LYS A O 1
ATOM 709 N N . GLY A 1 91 ? -21.836 7.022 15.746 1.00 96.50 91 GLY A N 1
ATOM 710 C CA . GLY A 1 91 ? -22.535 5.907 15.100 1.00 96.50 91 GLY A CA 1
ATOM 711 C C . GLY A 1 91 ? -21.884 5.405 13.804 1.00 96.50 91 GLY A C 1
ATOM 712 O O . GLY A 1 91 ? -22.415 4.482 13.183 1.00 96.50 91 GLY A O 1
ATOM 713 N N . LYS A 1 92 ? -20.771 6.009 13.359 1.00 97.94 92 LYS A N 1
ATOM 714 C CA . LYS A 1 92 ? -20.031 5.553 12.179 1.00 97.94 92 LYS A CA 1
ATOM 715 C C . LYS A 1 92 ? -19.093 4.413 12.548 1.00 97.94 92 LYS A C 1
ATOM 717 O O . LYS A 1 92 ? -18.421 4.465 13.570 1.00 97.94 92 LYS A O 1
ATOM 722 N N . TYR A 1 93 ? -19.014 3.415 11.673 1.00 98.50 93 TYR A N 1
ATOM 723 C CA . TYR A 1 93 ? -18.082 2.298 11.799 1.00 98.50 93 TYR A CA 1
ATOM 724 C C . TYR A 1 93 ? -16.760 2.662 11.128 1.00 98.50 93 TYR A C 1
ATOM 726 O O . TYR A 1 93 ? -16.670 2.660 9.899 1.00 98.50 93 TYR A O 1
ATOM 734 N N . LEU A 1 94 ? -15.754 3.008 11.931 1.00 98.38 94 LEU A N 1
ATOM 735 C CA . LEU A 1 94 ? -14.421 3.381 11.460 1.00 98.38 94 LEU A CA 1
ATOM 736 C C . LEU A 1 94 ? -13.388 2.334 11.872 1.00 98.38 94 LEU A C 1
ATOM 738 O O . LEU A 1 94 ? -13.401 1.855 13.008 1.00 98.38 94 LEU A O 1
ATOM 742 N N . MET A 1 95 ? -12.455 2.050 10.969 1.00 98.31 95 MET A N 1
ATOM 743 C CA . MET A 1 95 ? -11.240 1.290 11.245 1.00 98.31 95 MET A CA 1
ATOM 744 C C . MET A 1 95 ? -10.092 1.983 10.513 1.00 98.31 95 MET A C 1
ATOM 746 O O . MET A 1 95 ? -10.058 1.991 9.282 1.00 98.31 95 MET A O 1
ATOM 750 N N . LEU A 1 96 ? -9.192 2.606 11.264 1.00 98.38 96 LEU A N 1
ATOM 751 C CA . LEU A 1 96 ? -8.135 3.475 10.758 1.00 98.38 96 LEU A CA 1
ATOM 752 C C . LEU A 1 96 ? -6.778 2.849 11.085 1.00 98.38 96 LEU A C 1
ATOM 754 O O . LEU A 1 96 ? -6.477 2.624 12.253 1.00 98.38 96 LEU A O 1
ATOM 758 N N . ASP A 1 97 ? -5.955 2.559 10.089 1.00 97.69 97 ASP A N 1
ATOM 759 C CA . ASP A 1 97 ? -4.668 1.894 10.281 1.00 97.69 97 ASP A CA 1
ATOM 760 C C . ASP A 1 97 ? -3.571 2.917 10.613 1.00 97.69 97 ASP A C 1
ATOM 762 O O . ASP A 1 97 ? -3.529 4.028 10.072 1.00 97.69 97 ASP A O 1
ATOM 766 N N . ARG A 1 98 ? -2.674 2.549 11.528 1.00 95.94 98 ARG A N 1
ATOM 767 C CA . ARG A 1 98 ? -1.511 3.365 11.886 1.00 95.94 98 ARG A CA 1
ATOM 768 C C . ARG A 1 98 ? -0.603 3.555 10.669 1.00 95.94 98 ARG A C 1
ATOM 770 O O . ARG A 1 98 ? -0.658 2.771 9.723 1.00 95.94 98 ARG A O 1
ATOM 777 N N . ILE A 1 99 ? 0.254 4.571 10.699 1.00 92.25 99 ILE A N 1
ATOM 778 C CA . ILE A 1 99 ? 1.265 4.839 9.668 1.00 92.25 99 ILE A CA 1
ATOM 779 C C . ILE A 1 99 ? 2.132 3.622 9.302 1.00 92.25 99 ILE A C 1
ATOM 781 O O . ILE A 1 99 ? 2.518 3.472 8.147 1.00 92.25 99 ILE A O 1
ATOM 785 N N . ASP A 1 100 ? 2.390 2.728 10.255 1.00 87.19 100 ASP A N 1
ATOM 786 C CA . ASP A 1 100 ? 3.145 1.489 10.060 1.00 87.19 100 ASP A CA 1
ATOM 787 C C . ASP A 1 100 ? 2.257 0.248 9.892 1.00 87.19 100 ASP A C 1
ATOM 789 O O . ASP A 1 100 ? 2.780 -0.853 9.831 1.00 87.19 100 ASP A O 1
ATOM 793 N N . VAL A 1 101 ? 0.931 0.407 9.834 1.00 91.25 101 VAL A N 1
ATOM 794 C CA . VAL A 1 101 ? -0.089 -0.651 9.706 1.00 91.25 101 VAL A CA 1
ATOM 795 C C . VAL A 1 101 ? -0.098 -1.725 10.807 1.00 91.25 101 VAL A C 1
ATOM 797 O O . VAL A 1 101 ? -0.852 -2.693 10.702 1.00 91.25 101 VAL A O 1
ATOM 800 N N . HIS A 1 102 ? 0.663 -1.541 11.890 1.00 91.19 102 HIS A N 1
ATOM 801 C CA . HIS A 1 102 ? 0.751 -2.491 13.009 1.00 91.19 102 HIS A CA 1
ATOM 802 C C . HIS A 1 102 ? -0.262 -2.231 14.130 1.00 91.19 102 HIS A C 1
ATOM 804 O O . HIS A 1 102 ? -0.352 -3.012 15.075 1.00 91.19 102 HIS A O 1
ATOM 810 N N . CYS A 1 103 ? -1.065 -1.174 14.014 1.00 94.94 103 CYS A N 1
ATOM 811 C CA . CYS A 1 103 ? -2.195 -0.916 14.897 1.00 94.94 103 CYS A CA 1
ATOM 812 C C . CYS A 1 103 ? -3.406 -0.413 14.111 1.00 94.94 103 CYS A C 1
ATOM 814 O O . CYS A 1 103 ? -3.264 0.245 13.079 1.00 94.94 103 CYS A O 1
ATOM 816 N N . VAL A 1 104 ? -4.603 -0.660 14.640 1.00 97.75 104 VAL A N 1
ATOM 817 C CA . VAL A 1 104 ? -5.859 -0.091 14.137 1.00 97.75 104 VAL A CA 1
ATOM 818 C C . VAL A 1 104 ? -6.543 0.715 15.224 1.00 97.75 104 VAL A C 1
ATOM 820 O O . VAL A 1 104 ? -6.657 0.257 16.357 1.00 97.75 104 VAL A O 1
ATOM 823 N N . TRP A 1 105 ? -7.021 1.900 14.862 1.00 98.38 105 TRP A N 1
ATOM 824 C CA . TRP A 1 105 ? -7.877 2.757 15.667 1.00 98.38 105 TRP A CA 1
ATOM 825 C C . TRP A 1 105 ? -9.325 2.617 15.193 1.00 98.38 105 TRP A C 1
ATOM 827 O O . TRP A 1 105 ? -9.628 2.818 14.016 1.00 98.38 105 TRP A O 1
ATOM 837 N N . VAL A 1 106 ? -10.228 2.256 16.101 1.00 98.56 106 VAL A N 1
ATOM 838 C CA . VAL A 1 106 ? -11.639 2.012 15.803 1.00 98.56 106 VAL A CA 1
ATOM 839 C C . VAL A 1 106 ? -12.578 2.955 16.553 1.00 98.56 106 VAL A C 1
ATOM 841 O O . VAL A 1 106 ? -12.298 3.411 17.661 1.00 98.56 106 VAL A O 1
ATOM 844 N N . SER A 1 107 ? -13.727 3.225 15.937 1.00 98.44 107 SER A N 1
ATOM 845 C CA . SER A 1 107 ? -14.850 3.970 16.530 1.00 98.44 107 SER A CA 1
ATOM 846 C C . SER A 1 107 ? -15.562 3.191 17.643 1.00 98.44 107 SER A C 1
ATOM 848 O O . SER A 1 107 ? -15.523 1.958 17.652 1.00 98.44 107 SER A O 1
ATOM 850 N N . GLN A 1 108 ? -16.343 3.879 18.483 1.00 97.88 108 GLN A N 1
ATOM 851 C CA . GLN A 1 108 ? -17.159 3.234 19.522 1.00 97.88 108 GLN A CA 1
ATOM 852 C C . GLN A 1 108 ? -18.148 2.215 18.941 1.00 97.88 108 GLN A C 1
ATOM 854 O O . GLN A 1 108 ? -18.275 1.121 19.472 1.00 97.88 108 GLN A O 1
ATOM 859 N N . SER A 1 109 ? -18.759 2.497 17.786 1.00 98.12 109 SER A N 1
ATOM 860 C CA . SER A 1 109 ? -19.689 1.563 17.131 1.00 98.12 109 SER A CA 1
ATOM 861 C C . SER A 1 109 ? -19.057 0.221 16.747 1.00 98.12 109 SER A C 1
ATOM 863 O O . SER A 1 109 ? -19.765 -0.778 16.642 1.00 98.12 109 SER A O 1
ATOM 865 N N . VAL A 1 110 ? -17.735 0.185 16.544 1.00 98.06 110 VAL A N 1
ATOM 866 C CA . VAL A 1 110 ? -16.976 -1.057 16.337 1.00 98.06 110 VAL A CA 1
ATOM 867 C C . VAL A 1 110 ? -16.657 -1.721 17.676 1.00 98.06 110 VAL A C 1
ATOM 869 O O . VAL A 1 110 ? -16.778 -2.939 17.779 1.00 98.06 110 VAL A O 1
ATOM 872 N N . LEU A 1 111 ? -16.303 -0.947 18.710 1.00 97.62 111 LEU A N 1
ATOM 873 C CA . LEU A 1 111 ? -16.109 -1.480 20.065 1.00 97.62 111 LEU A CA 1
ATOM 874 C C . LEU A 1 111 ? -17.377 -2.152 20.606 1.00 97.62 111 LEU A C 1
ATOM 876 O O . LEU A 1 111 ? -17.280 -3.200 21.233 1.00 97.62 111 LEU A O 1
ATOM 880 N N . ASP A 1 112 ? -18.556 -1.611 20.299 1.00 97.31 112 ASP A N 1
ATOM 881 C CA . ASP A 1 112 ? -19.852 -2.161 20.718 1.00 97.31 112 ASP A CA 1
ATOM 882 C C . ASP A 1 112 ? -20.162 -3.542 20.100 1.00 97.31 112 ASP A C 1
ATOM 884 O O . ASP A 1 112 ? -21.101 -4.219 20.522 1.00 97.31 112 ASP A O 1
ATOM 888 N N . LEU A 1 113 ? -19.393 -3.978 19.093 1.00 97.38 113 LEU A N 1
ATOM 889 C CA . LEU A 1 113 ? -19.485 -5.325 18.518 1.00 97.38 113 LEU A CA 1
ATOM 890 C C . LEU A 1 113 ? -18.632 -6.361 19.267 1.00 97.38 113 LEU A C 1
ATOM 892 O O . LEU A 1 113 ? -18.788 -7.561 19.033 1.00 97.38 113 LEU A O 1
ATOM 896 N N . LEU A 1 114 ? -17.701 -5.917 20.113 1.00 96.50 114 LEU A N 1
ATOM 897 C CA . LEU A 1 114 ? -16.780 -6.787 20.837 1.00 96.50 114 LEU A CA 1
ATOM 898 C C . LEU A 1 114 ? -17.417 -7.322 22.128 1.00 96.50 114 LEU A C 1
ATOM 900 O O . LEU A 1 114 ? -18.318 -6.699 22.693 1.00 96.50 114 LEU A O 1
ATOM 904 N N . PRO A 1 115 ? -16.948 -8.476 22.636 1.00 93.44 115 PRO A N 1
ATOM 905 C CA . PRO A 1 115 ? -17.304 -8.907 23.982 1.00 93.44 115 PRO A CA 1
ATOM 906 C C . PRO A 1 115 ? -16.800 -7.898 25.025 1.00 93.44 115 PRO A C 1
ATOM 908 O O . PRO A 1 115 ? -15.781 -7.238 24.834 1.00 93.44 115 PRO A O 1
ATOM 911 N N . SER A 1 116 ? -17.501 -7.811 26.158 1.00 86.50 116 SER A N 1
ATOM 912 C CA . SER A 1 116 ? -17.189 -6.864 27.239 1.00 86.50 116 SER A CA 1
ATOM 913 C C . SER A 1 116 ? -15.868 -7.146 27.960 1.00 86.50 116 SER A C 1
ATOM 915 O O . SER A 1 116 ? -15.309 -6.242 28.572 1.00 86.50 116 SER A O 1
ATOM 917 N N . ASP A 1 117 ? -15.397 -8.394 27.920 1.00 89.38 117 ASP A N 1
ATOM 918 C CA . ASP A 1 117 ? -14.126 -8.819 28.501 1.00 89.38 117 ASP A CA 1
ATOM 919 C C . ASP A 1 117 ? -13.210 -9.335 27.387 1.00 89.38 117 ASP A C 1
ATOM 921 O O . ASP A 1 117 ? -13.582 -10.229 26.621 1.00 89.38 117 ASP A O 1
ATOM 925 N N . LEU A 1 118 ? -12.031 -8.727 27.272 1.00 92.06 118 LEU A N 1
ATOM 926 C CA . LEU A 1 118 ? -11.038 -9.033 26.249 1.00 92.06 118 LEU A CA 1
ATOM 927 C C . LEU A 1 118 ? -9.738 -9.438 26.952 1.00 92.06 118 LEU A C 1
ATOM 929 O O . LEU A 1 118 ? -9.163 -8.601 27.657 1.00 92.06 118 LEU A O 1
ATOM 933 N N . PRO A 1 119 ? -9.260 -10.681 26.762 1.00 91.75 119 PRO A N 1
ATOM 934 C CA . PRO A 1 119 ? -8.064 -11.164 27.438 1.00 91.75 119 PRO A CA 1
ATOM 935 C C . PRO A 1 119 ? -6.806 -10.469 26.903 1.00 91.75 119 PRO A C 1
ATOM 937 O O . PRO A 1 119 ? -6.820 -9.850 25.838 1.00 91.75 119 PRO A O 1
ATOM 940 N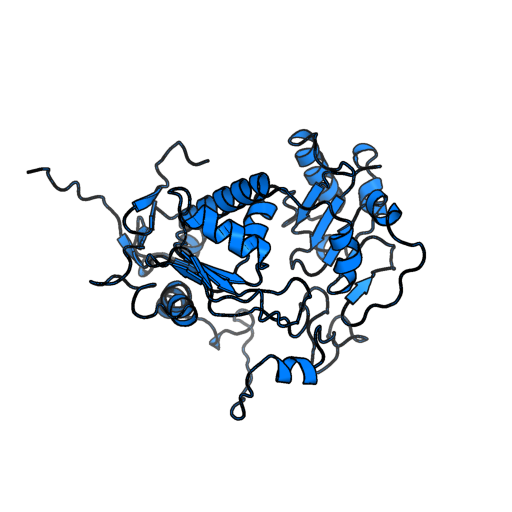 N . GLU A 1 120 ? -5.694 -10.626 27.619 1.00 88.25 120 GLU A N 1
ATOM 941 C CA . GLU A 1 120 ? -4.368 -10.359 27.057 1.00 88.25 120 GLU A CA 1
ATOM 942 C C . GLU A 1 120 ? -4.076 -11.315 25.891 1.00 88.25 120 GLU A C 1
ATOM 944 O O . GLU A 1 120 ? -4.486 -12.481 25.898 1.00 88.25 120 GLU A O 1
ATOM 949 N N . ILE A 1 121 ? -3.370 -10.820 24.873 1.00 86.88 121 ILE A N 1
ATOM 950 C CA . ILE A 1 121 ? -3.144 -11.537 23.616 1.00 86.88 121 ILE A CA 1
ATOM 951 C C . ILE A 1 121 ? -1.638 -11.698 23.416 1.00 86.88 121 ILE A C 1
ATOM 953 O O . ILE A 1 121 ? -0.941 -10.709 23.221 1.00 86.88 121 ILE A O 1
ATOM 957 N N . PRO A 1 122 ? -1.098 -12.927 23.419 1.00 81.81 122 PRO A N 1
ATOM 958 C CA . PRO A 1 122 ? 0.306 -13.134 23.090 1.00 81.81 122 PRO A CA 1
ATOM 959 C C . PRO A 1 122 ? 0.651 -12.555 21.709 1.00 81.81 122 PRO A C 1
ATOM 961 O O . PRO A 1 122 ? 0.006 -12.891 20.712 1.00 81.81 122 PRO A O 1
ATOM 964 N N . GLY A 1 123 ? 1.673 -11.700 21.644 1.00 79.50 123 GLY A N 1
ATOM 965 C CA . GLY A 1 123 ? 2.071 -11.039 20.399 1.00 79.50 123 GLY A CA 1
ATOM 966 C C . GLY A 1 123 ? 1.124 -9.926 19.940 1.00 79.50 123 GLY A C 1
ATOM 967 O O . GLY A 1 123 ? 1.072 -9.638 18.749 1.00 79.50 123 GLY A O 1
ATOM 968 N N . GLY A 1 124 ? 0.306 -9.362 20.830 1.00 88.00 124 GLY A N 1
ATOM 969 C CA . GLY A 1 124 ? -0.592 -8.258 20.505 1.00 88.00 124 GLY A CA 1
ATOM 970 C C . GLY A 1 124 ? -0.985 -7.436 21.725 1.00 88.00 124 GLY A C 1
ATOM 971 O O . GLY A 1 124 ? -0.924 -7.905 22.858 1.00 88.00 124 GLY A O 1
ATOM 972 N N . GLU A 1 125 ? -1.426 -6.207 21.484 1.00 90.38 125 GLU A N 1
ATOM 973 C CA . GLU A 1 125 ? -1.794 -5.272 22.547 1.00 90.38 125 GLU A CA 1
ATOM 974 C C . GLU A 1 125 ? -3.166 -4.652 22.287 1.00 90.38 125 GLU A C 1
ATOM 976 O O . GLU A 1 125 ? -3.479 -4.217 21.178 1.00 90.38 125 GLU A O 1
ATOM 981 N N . ILE A 1 126 ? -3.991 -4.598 23.332 1.00 95.00 126 ILE A N 1
ATOM 982 C CA . ILE A 1 126 ? -5.212 -3.794 23.356 1.00 95.00 126 ILE A CA 1
ATOM 983 C C . ILE A 1 126 ? -4.916 -2.591 24.240 1.00 95.00 126 ILE A C 1
ATOM 985 O O . ILE A 1 126 ? -4.828 -2.735 25.460 1.00 95.00 126 ILE A O 1
ATOM 989 N N . VAL A 1 127 ? -4.779 -1.415 23.635 1.00 94.12 127 VAL A N 1
ATOM 990 C CA . VAL A 1 127 ? -4.459 -0.188 24.366 1.00 94.12 127 VAL A CA 1
ATOM 991 C C . VAL A 1 127 ? -5.676 0.228 25.190 1.00 94.12 127 VAL A C 1
ATOM 993 O O . VAL A 1 127 ? -6.775 0.405 24.655 1.00 94.12 127 VAL A O 1
ATOM 996 N N . ARG A 1 128 ? -5.487 0.346 26.510 1.00 93.44 128 ARG A N 1
ATOM 997 C CA . ARG A 1 128 ? -6.560 0.672 27.470 1.00 93.44 128 ARG A CA 1
ATOM 998 C C . ARG A 1 128 ? -6.430 2.051 28.103 1.00 93.44 128 ARG A C 1
ATOM 1000 O O . ARG A 1 128 ? -7.436 2.584 28.558 1.00 93.44 128 ARG A O 1
ATOM 1007 N N . ASP A 1 129 ? -5.223 2.604 28.126 1.00 91.12 129 ASP A N 1
ATOM 1008 C CA . ASP A 1 129 ? -4.918 3.948 28.614 1.00 91.12 129 ASP A CA 1
ATOM 1009 C C . ASP A 1 129 ? -4.451 4.811 27.429 1.00 91.12 129 ASP A C 1
ATOM 1011 O O . ASP A 1 129 ? -3.628 4.346 26.639 1.00 91.12 129 ASP A O 1
ATOM 1015 N N . PRO A 1 130 ? -4.999 6.023 27.224 1.00 95.19 130 PRO A N 1
ATOM 1016 C CA . PRO A 1 130 ? -5.990 6.726 28.058 1.00 95.19 130 PRO A CA 1
ATOM 1017 C C . PRO A 1 130 ? -7.431 6.204 27.910 1.00 95.19 130 PRO A C 1
ATOM 1019 O O . PRO A 1 130 ? -8.347 6.681 28.577 1.00 95.19 130 PRO A O 1
ATOM 1022 N N . GLY A 1 131 ? -7.662 5.275 26.986 1.00 95.31 131 GLY A N 1
ATOM 1023 C CA . GLY A 1 131 ? -8.971 4.697 26.736 1.00 95.31 131 GLY A CA 1
ATOM 1024 C C . GLY A 1 131 ? -8.924 3.661 25.622 1.00 95.31 131 GLY A C 1
ATOM 1025 O O . GLY A 1 131 ? -7.924 3.516 24.922 1.00 95.31 131 GLY A O 1
ATOM 1026 N N . MET A 1 132 ? -10.036 2.954 25.447 1.00 95.94 132 MET A N 1
ATOM 1027 C CA . MET A 1 132 ? -10.183 1.939 24.406 1.00 95.94 132 MET A CA 1
ATOM 1028 C C . MET A 1 132 ? -10.250 2.551 23.005 1.00 95.94 132 MET A C 1
ATOM 1030 O O . MET A 1 132 ? -10.759 3.657 22.806 1.00 95.94 132 MET A O 1
ATOM 1034 N N . GLY A 1 133 ? -9.818 1.774 22.015 1.00 96.75 133 GLY A N 1
ATOM 1035 C CA . GLY A 1 133 ? -9.971 2.111 20.601 1.00 96.75 133 GLY A CA 1
ATOM 1036 C C . GLY A 1 133 ? -8.811 1.654 19.733 1.00 96.75 133 GLY A C 1
ATOM 1037 O O . GLY A 1 133 ? -8.995 1.574 18.526 1.00 96.75 133 GLY A O 1
ATOM 1038 N N . VAL A 1 134 ? -7.655 1.329 20.316 1.00 97.75 134 VAL A N 1
ATOM 1039 C CA . VAL A 1 134 ? -6.468 0.910 19.562 1.00 97.75 134 VAL A CA 1
ATOM 1040 C C . VAL A 1 134 ? -6.115 -0.548 19.846 1.00 97.75 134 VAL A C 1
ATOM 1042 O O . VAL A 1 134 ? -6.048 -0.975 20.999 1.00 97.75 134 VAL A O 1
ATOM 1045 N N . PHE A 1 135 ? -5.901 -1.306 18.772 1.00 97.12 135 PHE A N 1
ATOM 1046 C CA . PHE A 1 135 ? -5.529 -2.721 18.789 1.00 97.12 135 PHE A CA 1
ATOM 1047 C C . PHE A 1 135 ? -4.294 -2.910 17.915 1.00 97.12 135 PHE A C 1
ATOM 1049 O O . PHE A 1 135 ? -4.329 -2.522 16.748 1.00 97.12 135 PHE A O 1
ATOM 1056 N N . CYS A 1 136 ? -3.240 -3.517 18.451 1.00 92.88 136 CYS A N 1
ATOM 1057 C CA . CYS A 1 136 ? -1.959 -3.694 17.772 1.00 92.88 136 CYS A CA 1
ATOM 1058 C C . CYS A 1 136 ? -1.598 -5.171 17.568 1.00 92.88 136 CYS A C 1
ATOM 1060 O O . CYS A 1 136 ? -1.945 -6.035 18.381 1.00 92.88 136 CYS A O 1
ATOM 1062 N N . ASP A 1 137 ? -0.904 -5.452 16.467 1.00 89.81 137 ASP A N 1
ATOM 1063 C CA . ASP A 1 137 ? -0.406 -6.772 16.069 1.00 89.81 137 ASP A CA 1
ATOM 1064 C C . ASP A 1 137 ? -1.486 -7.872 16.151 1.00 89.81 137 ASP A C 1
ATOM 1066 O O . ASP A 1 137 ? -2.548 -7.750 15.533 1.00 89.81 137 ASP A O 1
ATOM 1070 N N . ASN A 1 138 ? -1.271 -8.956 16.912 1.00 89.25 138 ASN A N 1
ATOM 1071 C CA . ASN A 1 138 ? -2.245 -10.051 17.017 1.00 89.25 138 ASN A CA 1
ATOM 1072 C C . ASN A 1 138 ? -3.595 -9.608 17.614 1.00 89.25 138 ASN A C 1
ATOM 1074 O O . ASN A 1 138 ? -4.600 -10.295 17.425 1.00 89.25 138 ASN A O 1
ATOM 1078 N N . ALA A 1 139 ? -3.665 -8.466 18.308 1.00 92.88 139 ALA A N 1
ATOM 1079 C CA . ALA A 1 139 ? -4.930 -7.941 18.817 1.00 92.88 139 ALA A CA 1
ATOM 1080 C C . ALA A 1 139 ? -5.843 -7.399 17.709 1.00 92.88 139 ALA A C 1
ATOM 1082 O O . ALA A 1 139 ? -7.067 -7.412 17.865 1.00 92.88 139 ALA A O 1
ATOM 1083 N N . MET A 1 140 ? -5.277 -6.995 16.564 1.00 94.81 140 MET A N 1
ATOM 1084 C CA . MET A 1 140 ? -6.047 -6.541 15.401 1.00 94.81 140 MET A CA 1
ATOM 1085 C C . MET A 1 140 ? -7.012 -7.624 14.894 1.00 94.81 140 MET A C 1
ATOM 1087 O O . MET A 1 140 ? -8.049 -7.291 14.322 1.00 94.81 140 MET A O 1
ATOM 1091 N N . ASP A 1 141 ? -6.735 -8.910 15.145 1.00 92.38 141 ASP A N 1
ATOM 1092 C CA . ASP A 1 141 ? -7.590 -10.033 14.735 1.00 92.38 141 ASP A CA 1
ATOM 1093 C C . ASP A 1 141 ? -9.018 -9.956 15.290 1.00 92.38 141 ASP A C 1
ATOM 1095 O O . ASP A 1 141 ? -9.954 -10.439 14.650 1.00 92.38 141 ASP A O 1
ATOM 1099 N N . TYR A 1 142 ? -9.216 -9.346 16.464 1.00 94.94 142 TYR A N 1
ATOM 1100 C CA . TYR A 1 142 ? -10.558 -9.125 17.017 1.00 94.94 142 TYR A CA 1
ATOM 1101 C C . TYR A 1 142 ? -11.376 -8.166 16.153 1.00 94.94 142 TYR A C 1
ATOM 1103 O O . TYR A 1 142 ? -12.578 -8.356 15.979 1.00 94.94 142 TYR A O 1
ATOM 1111 N N . ILE A 1 143 ? -10.714 -7.168 15.571 1.00 97.12 143 ILE A N 1
ATOM 1112 C CA . ILE A 1 143 ? -11.337 -6.175 14.702 1.00 97.12 143 ILE A CA 1
ATOM 1113 C C . ILE A 1 143 ? -11.505 -6.735 13.289 1.00 97.12 143 ILE A C 1
ATOM 1115 O O . ILE A 1 143 ? -12.594 -6.682 12.717 1.00 97.12 143 ILE A O 1
ATOM 1119 N N . THR A 1 144 ? -10.452 -7.326 12.718 1.00 93.88 144 THR A N 1
ATOM 1120 C CA . THR A 1 144 ? -10.462 -7.774 11.317 1.00 93.88 144 THR A CA 1
ATOM 1121 C C . THR A 1 144 ? -11.457 -8.907 11.056 1.00 93.88 144 THR A C 1
ATOM 1123 O O . THR A 1 144 ? -11.939 -9.012 9.925 1.00 93.88 144 THR A O 1
ATOM 1126 N N . LYS A 1 145 ? -11.794 -9.728 12.063 1.00 93.88 145 LYS A N 1
ATOM 1127 C CA . LYS A 1 145 ? -12.839 -10.769 11.980 1.00 93.88 145 LYS A CA 1
ATOM 1128 C C . LYS A 1 145 ? -14.257 -10.204 11.923 1.00 93.88 145 LYS A C 1
ATOM 1130 O O . LYS A 1 145 ? -15.134 -10.850 11.358 1.00 93.88 145 LYS A O 1
ATOM 1135 N N . LEU A 1 146 ? -14.478 -9.030 12.510 1.00 96.56 146 LEU A N 1
ATOM 1136 C CA . LEU A 1 146 ? -15.769 -8.340 12.499 1.00 96.56 146 LEU A CA 1
ATOM 1137 C C . LEU A 1 146 ? -15.941 -7.455 11.262 1.00 96.56 146 LEU A C 1
ATOM 1139 O O . LEU A 1 146 ? -17.069 -7.205 10.846 1.00 96.56 146 LEU A O 1
ATOM 1143 N N . TRP A 1 147 ? -14.832 -6.993 10.682 1.00 95.50 147 TRP A N 1
ATOM 1144 C CA . TRP A 1 147 ? -14.824 -6.119 9.515 1.00 95.50 147 TRP A CA 1
ATOM 1145 C C . TRP A 1 147 ? -15.476 -6.791 8.285 1.00 95.50 147 TRP A C 1
ATOM 1147 O O . TRP A 1 147 ? -14.962 -7.816 7.813 1.00 95.50 147 TRP A O 1
ATOM 1157 N N . PRO A 1 148 ? -16.560 -6.211 7.718 1.00 94.81 148 PRO A N 1
ATOM 1158 C CA . PRO A 1 148 ? -17.148 -6.673 6.465 1.00 94.81 148 PRO A CA 1
ATOM 1159 C C . PRO A 1 148 ? -16.125 -6.628 5.329 1.00 94.81 148 PRO A C 1
ATOM 1161 O O . PRO A 1 148 ? -15.611 -5.567 4.970 1.00 94.81 148 PRO A O 1
ATOM 1164 N N . LYS A 1 149 ? -15.802 -7.797 4.767 1.00 91.19 149 LYS A N 1
ATOM 1165 C CA . LYS A 1 149 ? -14.769 -7.898 3.733 1.00 91.19 149 LYS A CA 1
ATOM 1166 C C . LYS A 1 149 ? -15.263 -7.316 2.403 1.00 91.19 149 LYS A C 1
ATOM 1168 O O . LYS A 1 149 ? -16.391 -7.610 2.005 1.00 91.19 149 LYS A O 1
ATOM 1173 N N . PRO A 1 150 ? -14.417 -6.561 1.679 1.00 92.62 150 PRO A N 1
ATOM 1174 C CA . PRO A 1 150 ? -14.783 -6.023 0.377 1.00 92.62 150 PRO A CA 1
ATOM 1175 C C . PRO A 1 150 ? -15.057 -7.135 -0.642 1.00 92.62 150 PRO A C 1
ATOM 1177 O O . PRO A 1 150 ? -14.446 -8.211 -0.599 1.00 92.62 150 PRO A O 1
ATOM 1180 N N . SER A 1 151 ? -15.957 -6.853 -1.586 1.00 94.19 151 SER A N 1
ATOM 1181 C CA . SER A 1 151 ? -16.274 -7.757 -2.693 1.00 94.19 151 SER A CA 1
ATOM 1182 C C . SER A 1 151 ? -15.094 -7.901 -3.659 1.00 94.19 151 SER A C 1
ATOM 1184 O O . SER A 1 151 ? -14.248 -7.013 -3.775 1.00 94.19 151 SER A O 1
ATOM 1186 N N . ASP A 1 152 ? -15.057 -8.996 -4.418 1.00 95.56 152 ASP A N 1
ATOM 1187 C CA . ASP A 1 152 ? -14.035 -9.195 -5.456 1.00 95.56 152 ASP A CA 1
ATOM 1188 C C . ASP A 1 152 ? -14.088 -8.121 -6.553 1.00 95.56 152 ASP A C 1
ATOM 1190 O O . ASP A 1 152 ? -13.060 -7.797 -7.144 1.00 95.56 152 ASP A O 1
ATOM 1194 N N . GLU A 1 153 ? -15.264 -7.542 -6.812 1.00 95.75 153 GLU A N 1
ATOM 1195 C CA . GLU A 1 153 ? -15.420 -6.416 -7.736 1.00 95.75 153 GLU A CA 1
ATOM 1196 C C . GLU A 1 153 ? -14.699 -5.168 -7.217 1.00 95.75 153 GLU A C 1
ATOM 1198 O O . GLU A 1 153 ? -13.924 -4.549 -7.950 1.00 95.75 153 GLU A O 1
ATOM 1203 N N . PHE A 1 154 ? -14.889 -4.836 -5.936 1.00 95.06 154 PHE A N 1
ATOM 1204 C CA . PHE A 1 154 ? -14.182 -3.723 -5.312 1.00 95.06 154 PHE A CA 1
ATOM 1205 C C . PHE A 1 154 ? -12.669 -3.971 -5.293 1.00 95.06 154 PHE A C 1
ATOM 1207 O O . PHE A 1 154 ? -11.909 -3.107 -5.721 1.00 95.06 154 PHE A O 1
ATOM 1214 N N . LYS A 1 155 ? -12.226 -5.174 -4.908 1.00 97.12 155 LYS A N 1
ATOM 1215 C CA . LYS A 1 155 ? -10.800 -5.549 -4.926 1.00 97.12 155 LYS A CA 1
ATOM 1216 C C . LYS A 1 155 ? -10.185 -5.456 -6.325 1.00 97.12 155 LYS A C 1
ATOM 1218 O O . LYS A 1 155 ? -9.066 -4.984 -6.486 1.00 97.12 155 LYS A O 1
ATOM 1223 N N . ALA A 1 156 ? -10.902 -5.886 -7.363 1.00 97.44 156 ALA A N 1
ATOM 1224 C CA . ALA A 1 156 ? -10.426 -5.762 -8.740 1.00 97.44 156 ALA A CA 1
ATOM 1225 C C . ALA A 1 156 ? -10.265 -4.292 -9.157 1.00 97.44 156 ALA A C 1
ATOM 1227 O O . ALA A 1 156 ? -9.265 -3.932 -9.785 1.00 97.44 156 ALA A O 1
ATOM 1228 N N . LYS A 1 157 ? -11.221 -3.435 -8.772 1.00 96.75 157 LYS A N 1
ATOM 1229 C CA . LYS A 1 157 ? -11.153 -1.986 -8.996 1.00 96.75 157 LYS A CA 1
ATOM 1230 C C . LYS A 1 157 ? -9.935 -1.371 -8.299 1.00 96.75 157 LYS A C 1
ATOM 1232 O O . LYS A 1 157 ? -9.191 -0.633 -8.942 1.00 96.75 157 LYS A O 1
ATOM 1237 N N . THR A 1 158 ? -9.707 -1.684 -7.024 1.00 96.56 158 THR A N 1
ATOM 1238 C CA . THR A 1 158 ? -8.598 -1.106 -6.249 1.00 96.56 158 THR A CA 1
ATOM 1239 C C . THR A 1 158 ? -7.232 -1.566 -6.757 1.00 96.56 158 THR A C 1
ATOM 1241 O O . THR A 1 158 ? -6.337 -0.739 -6.911 1.00 96.56 158 THR A O 1
ATOM 1244 N N . VAL A 1 159 ? -7.080 -2.843 -7.127 1.00 98.06 159 VAL A N 1
ATOM 1245 C CA . VAL A 1 159 ? -5.853 -3.377 -7.751 1.00 98.06 159 VAL A CA 1
ATOM 1246 C C . VAL A 1 159 ? -5.540 -2.662 -9.068 1.00 98.06 159 VAL A C 1
ATOM 1248 O O . VAL A 1 159 ? -4.388 -2.313 -9.325 1.00 98.06 159 VAL A O 1
ATOM 1251 N N . LYS A 1 160 ? -6.558 -2.377 -9.891 1.00 97.50 160 LYS A N 1
ATOM 1252 C CA . LYS A 1 160 ? -6.385 -1.592 -11.122 1.00 97.50 160 LYS A CA 1
ATOM 1253 C C . LYS A 1 160 ? -5.892 -0.172 -10.828 1.00 97.50 160 LYS A C 1
ATOM 1255 O O . LYS A 1 160 ? -4.958 0.290 -11.483 1.00 97.50 160 LYS A O 1
ATOM 1260 N N . THR A 1 161 ? -6.477 0.508 -9.837 1.00 97.44 161 THR A N 1
ATOM 1261 C CA . THR A 1 161 ? -6.014 1.839 -9.402 1.00 97.44 161 THR A CA 1
ATOM 1262 C C . THR A 1 161 ? -4.570 1.792 -8.894 1.00 97.44 161 THR A C 1
ATOM 1264 O O . THR A 1 161 ? -3.765 2.635 -9.287 1.00 97.44 161 THR A O 1
ATOM 1267 N N . ALA A 1 162 ? -4.222 0.789 -8.084 1.00 98.19 162 ALA A N 1
ATOM 1268 C CA . ALA A 1 162 ? -2.873 0.600 -7.560 1.00 98.19 162 ALA A CA 1
ATOM 1269 C C . ALA A 1 162 ? -1.845 0.465 -8.687 1.00 98.19 162 ALA A C 1
ATOM 1271 O O . ALA A 1 162 ? -0.886 1.230 -8.743 1.00 98.19 162 ALA A O 1
ATOM 1272 N N . MET A 1 163 ? -2.080 -0.441 -9.640 1.00 98.25 163 MET A N 1
ATOM 1273 C CA . MET A 1 163 ? -1.180 -0.635 -10.778 1.00 98.25 163 MET A CA 1
ATOM 1274 C C . MET A 1 163 ? -1.005 0.641 -11.610 1.00 98.25 163 MET A C 1
ATOM 1276 O O . MET A 1 163 ? 0.111 0.950 -12.017 1.00 98.25 163 MET A O 1
ATOM 1280 N N . ALA A 1 164 ? -2.067 1.427 -11.819 1.00 97.44 164 ALA A N 1
ATOM 1281 C CA . ALA A 1 164 ? -1.958 2.708 -12.517 1.00 97.44 164 ALA A CA 1
ATOM 1282 C C . ALA A 1 164 ? -1.031 3.699 -11.783 1.00 97.44 164 ALA A C 1
ATOM 1284 O O . ALA A 1 164 ? -0.211 4.358 -12.426 1.00 97.44 164 ALA A O 1
ATOM 1285 N N . LYS A 1 165 ? -1.105 3.769 -10.445 1.00 97.69 165 LYS A N 1
ATOM 1286 C CA . LYS A 1 165 ? -0.200 4.599 -9.630 1.00 97.69 165 LYS A CA 1
ATOM 1287 C C . LYS A 1 165 ? 1.236 4.072 -9.608 1.00 97.69 165 LYS A C 1
ATOM 1289 O O . LYS A 1 165 ? 2.164 4.871 -9.685 1.00 97.69 165 LYS A O 1
ATOM 1294 N N . LEU A 1 166 ? 1.438 2.754 -9.592 1.00 98.31 166 LEU A N 1
ATOM 1295 C CA . LEU A 1 166 ? 2.770 2.149 -9.715 1.00 98.31 166 LEU A CA 1
ATOM 1296 C C . LEU A 1 166 ? 3.405 2.475 -11.079 1.00 98.31 166 LEU A C 1
ATOM 1298 O O . LEU A 1 166 ? 4.547 2.934 -11.146 1.00 98.31 166 LEU A O 1
ATOM 1302 N N . ASN A 1 167 ? 2.638 2.353 -12.167 1.00 98.38 167 ASN A N 1
ATOM 1303 C CA . ASN A 1 167 ? 3.115 2.718 -13.501 1.00 98.38 167 ASN A CA 1
ATOM 1304 C C . ASN A 1 167 ? 3.523 4.198 -13.570 1.00 98.38 167 ASN A C 1
ATOM 1306 O O . ASN A 1 167 ? 4.508 4.521 -14.230 1.00 98.38 167 ASN A O 1
ATOM 1310 N N . GLN A 1 168 ? 2.795 5.098 -12.897 1.00 97.31 168 GLN A N 1
ATOM 1311 C CA . GLN A 1 168 ? 3.082 6.539 -12.881 1.00 97.31 168 GLN A CA 1
ATOM 1312 C C . GLN A 1 168 ? 4.483 6.868 -12.342 1.00 97.31 168 GLN A C 1
ATOM 1314 O O . GLN A 1 168 ? 5.082 7.862 -12.756 1.00 97.31 168 GLN A O 1
ATOM 1319 N N . VAL A 1 169 ? 5.019 6.031 -11.452 1.00 96.56 169 VAL A N 1
ATOM 1320 C CA . VAL A 1 169 ? 6.357 6.193 -10.859 1.00 96.56 169 VAL A CA 1
ATOM 1321 C C . VAL A 1 169 ? 7.410 5.269 -11.480 1.00 96.56 169 VAL A C 1
ATOM 1323 O O . VAL A 1 169 ? 8.542 5.219 -11.013 1.00 96.56 169 VAL A O 1
ATOM 1326 N N . GLY A 1 170 ? 7.069 4.567 -12.565 1.00 97.69 170 GLY A N 1
ATOM 1327 C CA . GLY A 1 170 ? 8.010 3.723 -13.306 1.00 97.69 170 GLY A CA 1
ATOM 1328 C C . GLY A 1 170 ? 8.177 2.304 -12.766 1.00 97.69 170 GLY A C 1
ATOM 1329 O O . GLY A 1 170 ? 9.074 1.590 -13.221 1.00 97.69 170 GLY A O 1
ATOM 1330 N N . LEU A 1 171 ? 7.328 1.882 -11.825 1.00 98.38 171 LEU A N 1
ATOM 1331 C CA . LEU A 1 171 ? 7.324 0.511 -11.325 1.00 98.38 171 LEU A CA 1
ATOM 1332 C C . LEU A 1 171 ? 6.659 -0.411 -12.352 1.00 98.38 171 LEU A C 1
ATOM 1334 O O . LEU A 1 171 ? 5.479 -0.273 -12.668 1.00 98.38 171 LEU A O 1
ATOM 1338 N N . VAL A 1 172 ? 7.444 -1.350 -12.878 1.00 98.31 172 VAL A N 1
ATOM 1339 C CA . VAL A 1 172 ? 7.023 -2.359 -13.865 1.00 98.31 172 VAL A CA 1
ATOM 1340 C C . VAL A 1 172 ? 6.844 -3.739 -13.245 1.00 98.31 172 VAL A C 1
ATOM 1342 O O . VAL A 1 172 ? 6.218 -4.615 -13.847 1.00 98.31 172 VAL A O 1
ATOM 1345 N N . GLY A 1 173 ? 7.390 -3.945 -12.048 1.00 97.81 173 GLY A N 1
ATOM 1346 C CA . GLY A 1 173 ? 7.204 -5.163 -11.282 1.00 97.81 173 GLY A CA 1
ATOM 1347 C C . GLY A 1 173 ? 7.243 -4.923 -9.781 1.00 97.81 173 GLY A C 1
ATOM 1348 O O . GLY A 1 173 ? 7.731 -3.897 -9.312 1.00 97.81 173 GLY A O 1
ATOM 1349 N N . MET A 1 174 ? 6.698 -5.866 -9.023 1.00 98.12 174 MET A N 1
ATOM 1350 C CA . MET A 1 174 ? 6.736 -5.828 -7.570 1.00 98.12 174 MET A CA 1
ATOM 1351 C C . MET A 1 174 ? 6.671 -7.218 -6.950 1.00 98.12 174 MET A C 1
ATOM 1353 O O . MET A 1 174 ? 6.161 -8.170 -7.550 1.00 98.12 174 MET A O 1
ATOM 1357 N N . HIS A 1 175 ? 7.132 -7.313 -5.711 1.00 98.38 175 HIS A N 1
ATOM 1358 C CA . HIS A 1 175 ? 6.825 -8.432 -4.837 1.00 98.38 175 HIS A CA 1
ATOM 1359 C C . HIS A 1 175 ? 5.587 -8.107 -4.008 1.00 98.38 175 HIS A C 1
ATOM 1361 O O . HIS A 1 175 ? 5.582 -7.117 -3.284 1.00 98.38 175 HIS A O 1
ATOM 1367 N N . ASP A 1 176 ? 4.557 -8.941 -4.091 1.00 97.94 176 ASP A N 1
ATOM 1368 C CA . ASP A 1 176 ? 3.360 -8.810 -3.263 1.00 97.94 176 ASP A CA 1
ATOM 1369 C C . ASP A 1 176 ? 3.490 -9.713 -2.034 1.00 97.94 176 ASP A C 1
ATOM 1371 O O . ASP A 1 176 ? 3.437 -10.941 -2.130 1.00 97.94 176 ASP A O 1
ATOM 1375 N N . ALA A 1 177 ? 3.753 -9.103 -0.882 1.00 95.75 177 ALA A N 1
ATOM 1376 C CA . ALA A 1 177 ? 4.106 -9.796 0.342 1.00 95.75 177 ALA A CA 1
ATOM 1377 C C . ALA A 1 177 ? 2.861 -10.121 1.179 1.00 95.75 177 ALA A C 1
ATOM 1379 O O . ALA A 1 177 ? 2.285 -9.257 1.825 1.00 95.75 177 ALA A O 1
ATOM 1380 N N . GLY A 1 178 ? 2.481 -11.391 1.242 1.00 92.75 178 GLY A N 1
ATOM 1381 C CA . GLY A 1 178 ? 1.457 -11.876 2.167 1.00 92.75 178 GLY A CA 1
ATOM 1382 C C . GLY A 1 178 ? 0.019 -11.788 1.665 1.00 92.75 178 GLY A C 1
ATOM 1383 O O . GLY A 1 178 ? -0.907 -11.706 2.465 1.00 92.75 178 GLY A O 1
ATOM 1384 N N . ALA A 1 179 ? -0.215 -11.837 0.353 1.00 94.88 179 ALA A N 1
ATOM 1385 C CA . ALA A 1 179 ? -1.574 -12.052 -0.133 1.00 94.88 179 ALA A CA 1
ATOM 1386 C C . ALA A 1 179 ? -2.063 -13.478 0.170 1.00 94.88 179 ALA A C 1
ATOM 1388 O O . ALA A 1 179 ? -1.322 -14.462 0.085 1.00 94.88 179 ALA A O 1
ATOM 1389 N N . THR A 1 180 ? -3.351 -13.579 0.503 1.00 94.69 180 THR A N 1
ATOM 1390 C CA . THR A 1 180 ? -4.008 -14.846 0.848 1.00 94.69 180 THR A CA 1
ATOM 1391 C C . THR A 1 180 ? -4.299 -15.701 -0.390 1.00 94.69 180 THR A C 1
ATOM 1393 O O . THR A 1 180 ? -4.343 -15.177 -1.514 1.00 94.69 180 THR A O 1
ATOM 1396 N N . PRO A 1 181 ? -4.602 -17.008 -0.235 1.00 93.56 181 PRO A N 1
ATOM 1397 C CA . PRO A 1 181 ? -4.999 -17.863 -1.356 1.00 93.56 181 PRO A CA 1
ATOM 1398 C C . PRO A 1 181 ? -6.209 -17.323 -2.134 1.00 93.56 181 PRO A C 1
ATOM 1400 O O . PRO A 1 181 ? -6.303 -17.477 -3.355 1.00 93.56 181 PRO A O 1
ATOM 1403 N N . SER A 1 182 ? -7.153 -16.664 -1.451 1.00 94.25 182 SER A N 1
ATOM 1404 C CA . SER A 1 182 ? -8.299 -16.016 -2.104 1.00 94.25 182 SER A CA 1
ATOM 1405 C C . SER A 1 182 ? -7.869 -14.851 -3.008 1.00 94.25 182 SER A C 1
ATOM 1407 O O . SER A 1 182 ? -8.262 -14.809 -4.175 1.00 94.25 182 SER A O 1
ATOM 1409 N N . THR A 1 183 ? -6.983 -13.977 -2.528 1.00 95.75 183 THR A N 1
ATOM 1410 C CA . THR A 1 183 ? -6.436 -12.856 -3.305 1.00 95.75 183 THR A CA 1
ATOM 1411 C C . THR A 1 183 ? -5.575 -13.343 -4.471 1.00 95.75 183 THR A C 1
ATOM 1413 O O . THR A 1 183 ? -5.728 -12.858 -5.589 1.00 95.75 183 THR A O 1
ATOM 1416 N N . HIS A 1 184 ? -4.747 -14.373 -4.279 1.00 95.81 184 HIS A N 1
ATOM 1417 C CA . HIS A 1 184 ? -3.981 -14.984 -5.372 1.00 95.81 184 HIS A CA 1
ATOM 1418 C C . HIS A 1 184 ? -4.879 -15.578 -6.472 1.00 95.81 184 HIS A C 1
ATOM 1420 O O . HIS A 1 184 ? -4.540 -15.506 -7.655 1.00 95.81 184 HIS A O 1
ATOM 1426 N N . ARG A 1 185 ? -6.041 -16.154 -6.128 1.00 95.06 185 ARG A N 1
ATOM 1427 C CA . ARG A 1 185 ? -7.032 -16.603 -7.128 1.00 95.06 185 ARG A CA 1
ATOM 1428 C C . ARG A 1 185 ? -7.626 -15.429 -7.907 1.00 95.06 185 ARG A C 1
ATOM 1430 O O . ARG A 1 185 ? -7.766 -15.526 -9.128 1.00 95.06 185 ARG A O 1
ATOM 1437 N N . LEU A 1 186 ? -7.921 -14.316 -7.232 1.00 96.19 186 LEU A N 1
ATOM 1438 C CA . LEU A 1 186 ? -8.356 -13.084 -7.889 1.00 96.19 186 LEU A CA 1
ATOM 1439 C C . LEU A 1 186 ? -7.274 -12.557 -8.845 1.00 96.19 186 LEU A C 1
ATOM 1441 O O . LEU A 1 186 ? -7.568 -12.308 -10.012 1.00 96.19 186 LEU A O 1
ATOM 1445 N N . TYR A 1 187 ? -6.017 -12.470 -8.406 1.00 97.31 187 TYR A N 1
ATOM 1446 C CA . TYR A 1 187 ? -4.903 -12.024 -9.249 1.00 97.31 187 TYR A CA 1
ATOM 1447 C C . TYR A 1 187 ? -4.695 -12.918 -10.471 1.00 97.31 187 TYR A C 1
ATOM 1449 O O . TYR A 1 187 ? -4.552 -12.401 -11.571 1.00 97.31 187 TYR A O 1
ATOM 1457 N N . GLN A 1 188 ? -4.779 -14.245 -10.337 1.00 95.56 188 GLN A N 1
ATOM 1458 C CA . GLN A 1 188 ? -4.722 -15.156 -11.492 1.00 95.56 188 GLN A CA 1
ATOM 1459 C C . GLN A 1 188 ? -5.819 -14.886 -12.527 1.00 95.56 188 GLN A C 1
ATOM 1461 O O . GLN A 1 188 ? -5.604 -15.088 -13.723 1.00 95.56 188 GLN A O 1
ATOM 1466 N N . LYS A 1 189 ? -7.012 -14.468 -12.085 1.00 95.75 189 LYS A N 1
ATOM 1467 C CA . LYS A 1 189 ? -8.098 -14.074 -12.988 1.00 95.75 189 LYS A CA 1
ATOM 1468 C C . LYS A 1 189 ? -7.791 -12.729 -13.652 1.00 95.75 189 LYS A C 1
ATOM 1470 O O . LYS A 1 189 ? -7.960 -12.614 -14.862 1.00 95.75 189 LYS A O 1
ATOM 1475 N N . LEU A 1 190 ? -7.337 -11.741 -12.880 1.00 96.31 190 LEU A N 1
ATOM 1476 C CA . LEU A 1 190 ? -7.048 -10.388 -13.369 1.00 96.31 190 LEU A CA 1
ATOM 1477 C C . LEU A 1 190 ? -5.826 -10.340 -14.296 1.00 96.31 190 LEU A C 1
ATOM 1479 O O . LEU A 1 190 ? -5.867 -9.647 -15.304 1.00 96.31 190 LEU A O 1
ATOM 1483 N N . ALA A 1 191 ? -4.786 -11.135 -14.035 1.00 96.56 191 ALA A N 1
ATOM 1484 C CA . ALA A 1 191 ? -3.563 -11.192 -14.839 1.00 96.56 191 ALA A CA 1
ATOM 1485 C C . ALA A 1 191 ? -3.788 -11.634 -16.298 1.00 96.56 191 ALA A C 1
ATOM 1487 O O . ALA A 1 191 ? -2.944 -11.397 -17.164 1.00 96.56 191 ALA A O 1
ATOM 1488 N N . LYS A 1 192 ? -4.944 -12.247 -16.584 1.00 94.88 192 LYS A N 1
ATOM 1489 C CA . LYS A 1 192 ? -5.360 -12.673 -17.928 1.00 94.88 192 LYS A CA 1
ATOM 1490 C C . LYS A 1 192 ? -6.009 -11.560 -18.754 1.00 94.88 192 LYS A C 1
ATOM 1492 O O . LYS A 1 192 ? -6.348 -11.805 -19.908 1.00 94.88 192 LYS A O 1
ATOM 1497 N N . THR A 1 193 ? -6.220 -10.374 -18.186 1.00 93.50 193 THR A N 1
ATOM 1498 C CA . THR A 1 193 ? -6.813 -9.229 -18.889 1.00 93.50 193 THR A CA 1
ATOM 1499 C C . THR A 1 193 ? -5.744 -8.205 -19.276 1.00 93.50 193 THR A C 1
ATOM 1501 O O . THR A 1 193 ? -4.622 -8.218 -18.762 1.00 93.50 193 THR A O 1
ATOM 1504 N N . ASP A 1 194 ? -6.091 -7.285 -20.177 1.00 90.12 194 ASP A N 1
ATOM 1505 C CA . ASP A 1 194 ? -5.199 -6.188 -20.587 1.00 90.12 194 ASP A CA 1
ATOM 1506 C C . ASP A 1 194 ? -5.044 -5.098 -19.511 1.00 90.12 194 ASP A C 1
ATOM 1508 O O . ASP A 1 194 ? -4.136 -4.259 -19.582 1.00 90.12 194 ASP A O 1
ATOM 1512 N N . ASP A 1 195 ? -5.897 -5.133 -18.484 1.00 91.00 195 ASP A N 1
ATOM 1513 C CA . ASP A 1 195 ? -5.839 -4.221 -17.342 1.00 91.00 195 ASP A CA 1
ATOM 1514 C C . ASP A 1 195 ? -4.686 -4.556 -16.382 1.00 91.00 195 ASP A C 1
ATOM 1516 O O . ASP A 1 195 ? -4.328 -3.720 -15.556 1.00 91.00 195 ASP A O 1
ATOM 1520 N N . TRP A 1 196 ? -4.073 -5.741 -16.489 1.00 97.44 196 TRP A N 1
ATOM 1521 C CA . TRP A 1 196 ? -2.900 -6.103 -15.694 1.00 97.44 196 TRP A CA 1
ATOM 1522 C C . TRP A 1 196 ? -1.628 -5.487 -16.278 1.00 97.44 196 TRP A C 1
ATOM 1524 O O . TRP A 1 196 ? -1.176 -5.861 -17.367 1.00 97.44 196 TRP A O 1
ATOM 1534 N N . THR A 1 197 ? -1.056 -4.512 -15.572 1.00 97.69 197 THR A N 1
ATOM 1535 C CA . THR A 1 197 ? 0.010 -3.652 -16.115 1.00 97.69 197 THR A CA 1
ATOM 1536 C C . THR A 1 197 ? 1.326 -3.715 -15.350 1.00 97.69 197 THR A C 1
ATOM 1538 O O . THR A 1 197 ? 2.251 -3.017 -15.736 1.00 97.69 197 THR A O 1
ATOM 1541 N N . VAL A 1 198 ? 1.425 -4.530 -14.299 1.00 97.88 198 VAL A N 1
ATOM 1542 C CA . VAL A 1 198 ? 2.629 -4.691 -13.468 1.00 97.88 198 VAL A CA 1
ATOM 1543 C C . VAL A 1 198 ? 2.924 -6.182 -13.325 1.00 97.88 198 VAL A C 1
ATOM 1545 O O . VAL A 1 198 ? 2.005 -6.985 -13.194 1.00 97.88 198 VAL A O 1
ATOM 1548 N N . ARG A 1 199 ? 4.193 -6.591 -13.349 1.00 97.88 199 ARG A N 1
ATOM 1549 C CA . ARG A 1 199 ? 4.579 -7.979 -13.051 1.00 97.88 199 ARG A CA 1
ATOM 1550 C C . ARG A 1 199 ? 4.572 -8.212 -11.549 1.00 97.88 199 ARG A C 1
ATOM 1552 O O . ARG A 1 199 ? 5.261 -7.510 -10.823 1.00 97.88 199 ARG A O 1
ATOM 1559 N N . VAL A 1 200 ? 3.840 -9.211 -11.077 1.00 98.19 200 VAL A N 1
ATOM 1560 C CA . VAL A 1 200 ? 3.707 -9.458 -9.637 1.00 98.19 200 VAL A CA 1
ATOM 1561 C C . VAL A 1 200 ? 4.291 -10.816 -9.273 1.00 98.19 200 VAL A C 1
ATOM 1563 O O . VAL A 1 200 ? 3.867 -11.857 -9.784 1.00 98.19 200 VAL A O 1
ATOM 1566 N N . TYR A 1 201 ? 5.261 -10.797 -8.366 1.00 97.94 201 TYR A N 1
ATOM 1567 C CA . TYR A 1 201 ? 5.775 -11.975 -7.681 1.00 97.94 201 TYR A CA 1
ATOM 1568 C C . TYR A 1 201 ? 5.117 -12.074 -6.299 1.00 97.94 201 TYR A C 1
ATOM 1570 O O . TYR A 1 201 ? 5.456 -11.328 -5.386 1.00 97.94 201 TYR A O 1
ATOM 1578 N N . GLY A 1 202 ? 4.134 -12.958 -6.149 1.00 96.75 202 GLY A N 1
ATOM 1579 C CA . GLY A 1 202 ? 3.403 -13.136 -4.897 1.00 96.75 202 GLY A CA 1
ATOM 1580 C C . GLY A 1 202 ? 4.151 -14.018 -3.897 1.00 96.75 202 GLY A C 1
ATOM 1581 O O . GLY A 1 202 ? 4.671 -15.085 -4.242 1.00 96.75 202 GLY A O 1
ATOM 1582 N N . MET A 1 203 ? 4.144 -13.590 -2.638 1.00 95.06 203 MET A N 1
ATOM 1583 C CA . MET A 1 203 ? 4.573 -14.355 -1.472 1.00 95.06 203 MET A CA 1
ATOM 1584 C C . MET A 1 203 ? 3.324 -14.698 -0.659 1.00 95.06 203 MET A C 1
ATOM 1586 O O . MET A 1 203 ? 2.747 -13.827 -0.020 1.00 95.06 203 MET A O 1
ATOM 1590 N N . LEU A 1 204 ? 2.878 -15.950 -0.693 1.00 92.12 204 LEU A N 1
ATOM 1591 C CA . LEU A 1 204 ? 1.595 -16.341 -0.105 1.00 92.12 204 LEU A CA 1
ATOM 1592 C C . LEU A 1 204 ? 1.626 -16.281 1.429 1.00 92.12 204 LEU A C 1
ATOM 1594 O O . LEU A 1 204 ? 2.513 -16.864 2.047 1.00 92.12 204 LEU A O 1
ATOM 1598 N N . GLU A 1 205 ? 0.636 -15.648 2.050 1.00 92.31 205 GLU A N 1
ATOM 1599 C CA . GLU A 1 205 ? 0.334 -15.836 3.476 1.00 92.31 205 GLU A CA 1
ATOM 1600 C C . GLU A 1 205 ? -0.905 -16.726 3.607 1.00 92.31 205 GLU A C 1
ATOM 1602 O O . GLU A 1 205 ? -1.873 -16.580 2.864 1.00 92.31 205 GLU A O 1
ATOM 1607 N N . CYS A 1 206 ? -0.884 -17.674 4.538 1.00 86.12 206 CYS A N 1
ATOM 1608 C CA . CYS A 1 206 ? -2.054 -18.495 4.836 1.00 86.12 206 CYS A CA 1
ATOM 1609 C C . CYS A 1 206 ? -3.074 -17.715 5.673 1.00 86.12 206 CYS A C 1
ATOM 1611 O O . CYS A 1 206 ? -2.688 -16.901 6.504 1.00 86.12 206 CYS A O 1
ATOM 1613 N N . ASP A 1 207 ? -4.368 -18.032 5.542 1.00 86.31 207 ASP A N 1
ATOM 1614 C CA . ASP A 1 207 ? -5.433 -17.339 6.295 1.00 86.31 207 ASP A CA 1
ATOM 1615 C C . ASP A 1 207 ? -5.201 -17.370 7.813 1.00 86.31 207 ASP A C 1
ATOM 1617 O O . ASP A 1 207 ? -5.501 -16.418 8.533 1.00 86.31 207 ASP A O 1
ATOM 1621 N N . LYS A 1 208 ? -4.615 -18.465 8.309 1.00 83.44 208 LYS A N 1
ATOM 1622 C CA . LYS A 1 208 ? -4.022 -18.488 9.640 1.00 83.44 208 LYS A CA 1
ATOM 1623 C C . LYS A 1 208 ? -2.619 -17.881 9.565 1.00 83.44 208 LYS A C 1
ATOM 1625 O O . LYS A 1 208 ? -1.690 -18.538 9.083 1.00 83.44 208 LYS A O 1
ATOM 1630 N N . ARG A 1 209 ? -2.467 -16.669 10.104 1.00 82.81 209 ARG A N 1
ATOM 1631 C CA . ARG A 1 209 ? -1.185 -15.961 10.224 1.00 82.81 209 ARG A CA 1
ATOM 1632 C C . ARG A 1 209 ? -0.088 -16.861 10.794 1.00 82.81 209 ARG A C 1
ATOM 1634 O O . ARG A 1 209 ? -0.337 -17.674 11.689 1.00 82.81 209 ARG A O 1
ATOM 1641 N N . ASN A 1 210 ? 1.131 -16.700 10.273 1.00 77.38 210 ASN A N 1
ATOM 1642 C CA . ASN A 1 210 ? 2.327 -17.419 10.724 1.00 77.38 210 ASN A CA 1
ATOM 1643 C C . ASN A 1 210 ? 2.194 -18.955 10.694 1.00 77.38 210 ASN A C 1
ATOM 1645 O O . ASN A 1 210 ? 2.774 -19.665 11.517 1.00 77.38 210 ASN A O 1
ATOM 1649 N N . SER A 1 211 ? 1.432 -19.481 9.732 1.00 78.69 211 SER A N 1
ATOM 1650 C CA . SER A 1 211 ? 1.276 -20.918 9.497 1.00 78.69 211 SER A CA 1
ATOM 1651 C C . SER A 1 211 ? 1.613 -21.306 8.056 1.00 78.69 211 SER A C 1
ATOM 1653 O O . SER A 1 211 ? 1.870 -20.449 7.212 1.00 78.69 211 SER A O 1
ATOM 1655 N N . PHE A 1 212 ? 1.623 -22.613 7.778 1.00 78.94 212 PHE A N 1
ATOM 1656 C CA . PHE A 1 212 ? 1.807 -23.158 6.436 1.00 78.94 212 PHE A CA 1
ATOM 1657 C C . PHE A 1 212 ? 0.605 -24.029 6.044 1.00 78.94 212 PHE A C 1
ATOM 1659 O O . PHE A 1 212 ? 0.211 -24.923 6.791 1.00 78.94 212 PHE A O 1
ATOM 1666 N N . CYS A 1 213 ? 0.037 -23.756 4.870 1.00 77.06 213 CYS A N 1
ATOM 1667 C CA . CYS A 1 213 ? -1.193 -24.337 4.333 1.00 77.06 213 CYS A CA 1
ATOM 1668 C C . CYS A 1 213 ? -0.889 -25.047 2.999 1.00 77.06 213 CYS A C 1
ATOM 1670 O O . CYS A 1 213 ? -1.183 -24.510 1.933 1.00 77.06 213 CYS A O 1
ATOM 1672 N N . PRO A 1 214 ? -0.255 -26.234 3.019 1.00 73.12 214 PRO A N 1
ATOM 1673 C CA . PRO A 1 214 ? 0.276 -26.878 1.812 1.00 73.12 214 PRO A CA 1
ATOM 1674 C C . PRO A 1 214 ? -0.774 -27.138 0.723 1.00 73.12 214 PRO A C 1
ATOM 1676 O O . PRO A 1 214 ? -0.439 -27.073 -0.457 1.00 73.12 214 PRO A O 1
ATOM 1679 N N . ASP A 1 215 ? -2.030 -27.378 1.106 1.00 78.38 215 ASP A N 1
ATOM 1680 C CA . ASP A 1 215 ? -3.127 -27.655 0.170 1.00 78.38 215 ASP A CA 1
ATOM 1681 C C . ASP A 1 215 ? -3.598 -26.404 -0.599 1.00 78.38 215 ASP A C 1
ATOM 1683 O O . ASP A 1 215 ? -4.216 -26.518 -1.657 1.00 78.38 215 ASP A O 1
ATOM 1687 N N . GLU A 1 216 ? -3.285 -25.205 -0.096 1.00 79.00 216 GLU A N 1
ATOM 1688 C CA . GLU A 1 216 ? -3.667 -23.916 -0.694 1.00 79.00 216 GLU A CA 1
ATOM 1689 C C . GLU A 1 216 ? -2.460 -23.100 -1.185 1.00 79.00 216 GLU A C 1
ATOM 1691 O O . GLU A 1 216 ? -2.602 -22.221 -2.038 1.00 79.00 216 GLU A O 1
ATOM 1696 N N . ALA A 1 217 ? -1.256 -23.418 -0.700 1.00 76.75 217 ALA A N 1
ATOM 1697 C CA . ALA A 1 217 ? 0.010 -22.784 -1.057 1.00 76.75 217 ALA A CA 1
ATOM 1698 C C . ALA A 1 217 ? 0.579 -23.309 -2.390 1.00 76.75 217 ALA A C 1
ATOM 1700 O O . ALA A 1 217 ? 1.734 -23.737 -2.478 1.00 76.75 217 ALA A O 1
ATOM 1701 N N . ALA A 1 218 ? -0.239 -23.291 -3.444 1.00 78.50 218 ALA A N 1
ATOM 1702 C CA . ALA A 1 218 ? 0.168 -23.742 -4.768 1.00 78.50 218 ALA A CA 1
ATOM 1703 C C . ALA A 1 218 ? 1.151 -22.760 -5.424 1.00 78.50 218 ALA A C 1
ATOM 1705 O O . ALA A 1 218 ? 0.968 -21.541 -5.387 1.00 78.50 218 ALA A O 1
ATOM 1706 N N . GLN A 1 219 ? 2.171 -23.304 -6.093 1.00 86.12 219 GLN A N 1
ATOM 1707 C CA . GLN A 1 219 ? 2.991 -22.507 -7.002 1.00 86.12 219 GLN A CA 1
ATOM 1708 C C . GLN A 1 219 ? 2.149 -22.071 -8.200 1.00 86.12 219 GLN A C 1
ATOM 1710 O O . GLN A 1 219 ? 1.403 -22.867 -8.771 1.00 86.12 219 GLN A O 1
ATOM 1715 N N . ILE A 1 220 ? 2.305 -20.814 -8.603 1.00 90.38 220 ILE A N 1
ATOM 1716 C CA . ILE A 1 220 ? 1.627 -20.251 -9.771 1.00 90.38 220 ILE A CA 1
ATOM 1717 C C . ILE A 1 220 ? 2.694 -19.879 -10.787 1.00 90.38 220 ILE A C 1
ATOM 1719 O O . ILE A 1 220 ? 3.603 -19.099 -10.493 1.00 90.38 220 ILE A O 1
ATOM 1723 N N . HIS A 1 221 ? 2.570 -20.446 -11.984 1.00 88.62 221 HIS A N 1
ATOM 1724 C CA . HIS A 1 221 ? 3.448 -20.171 -13.109 1.00 88.62 221 HIS A CA 1
ATOM 1725 C C . HIS A 1 221 ? 2.627 -19.634 -14.280 1.00 88.62 221 HIS A C 1
ATOM 1727 O O . HIS A 1 221 ? 1.944 -20.387 -14.976 1.00 88.62 221 HIS A O 1
ATOM 1733 N N . ASP A 1 222 ? 2.723 -18.330 -14.506 1.00 90.50 222 ASP A N 1
ATOM 1734 C CA . ASP A 1 222 ? 2.215 -17.678 -15.706 1.00 90.50 222 ASP A CA 1
ATOM 1735 C C . ASP A 1 222 ? 3.311 -17.661 -16.792 1.00 90.50 222 ASP A C 1
ATOM 1737 O O . ASP A 1 222 ? 4.415 -17.194 -16.503 1.00 90.50 222 ASP A O 1
ATOM 1741 N N . PRO A 1 223 ? 3.058 -18.156 -18.022 1.00 87.25 223 PRO A N 1
ATOM 1742 C CA . PRO A 1 223 ? 4.065 -18.201 -19.090 1.00 87.25 223 PRO A CA 1
ATOM 1743 C C . PRO A 1 223 ? 4.660 -16.836 -19.452 1.00 87.25 223 PRO A C 1
ATOM 1745 O O . PRO A 1 223 ? 5.830 -16.759 -19.826 1.00 87.25 223 PRO A O 1
ATOM 1748 N N . ASP A 1 224 ? 3.866 -15.773 -19.311 1.00 89.00 224 ASP A N 1
ATOM 1749 C CA . ASP A 1 224 ? 4.281 -14.398 -19.582 1.00 89.00 224 ASP A CA 1
ATOM 1750 C C . ASP A 1 224 ? 4.832 -13.695 -18.338 1.00 89.00 224 ASP A C 1
ATOM 1752 O O . ASP A 1 224 ? 5.220 -12.531 -18.425 1.00 89.00 224 ASP A O 1
ATOM 1756 N N . PHE A 1 225 ? 4.907 -14.387 -17.194 1.00 93.75 225 PHE A N 1
ATOM 1757 C CA . PHE A 1 225 ? 5.384 -13.878 -15.908 1.00 93.75 225 PHE A CA 1
ATOM 1758 C C . PHE A 1 225 ? 4.669 -12.591 -15.460 1.00 93.75 225 PHE A C 1
ATOM 1760 O O . PHE A 1 225 ? 5.289 -11.695 -14.879 1.00 93.75 225 PHE A O 1
ATOM 1767 N N . LYS A 1 226 ? 3.369 -12.465 -15.754 1.00 95.31 226 LYS A N 1
ATOM 1768 C CA . LYS A 1 226 ? 2.525 -11.362 -15.269 1.00 95.31 226 LYS A CA 1
ATOM 1769 C C . LYS A 1 226 ? 2.170 -11.534 -13.795 1.00 95.31 226 LYS A C 1
ATOM 1771 O O . LYS A 1 226 ? 2.228 -10.564 -13.043 1.00 95.31 226 LYS A O 1
ATOM 1776 N N . PHE A 1 227 ? 1.844 -12.759 -13.384 1.00 97.44 227 PHE A N 1
ATOM 1777 C CA . PHE A 1 227 ? 1.643 -13.121 -11.983 1.00 97.44 227 PHE A CA 1
ATOM 1778 C C . PHE A 1 227 ? 2.247 -14.495 -11.688 1.00 97.44 227 PHE A C 1
ATOM 1780 O O . PHE A 1 227 ? 1.882 -15.492 -12.307 1.00 97.44 227 PHE A O 1
ATOM 1787 N N . THR A 1 228 ? 3.178 -14.555 -10.739 1.00 96.56 228 THR A N 1
ATOM 1788 C CA . THR A 1 228 ? 3.849 -15.801 -10.338 1.00 96.56 228 THR A CA 1
ATOM 1789 C C . THR A 1 228 ? 3.903 -15.917 -8.825 1.00 96.56 228 THR A C 1
ATOM 1791 O O . THR A 1 228 ? 3.945 -14.905 -8.135 1.00 96.56 228 THR A O 1
ATOM 1794 N N . VAL A 1 229 ? 3.905 -17.143 -8.300 1.00 93.75 229 VAL A N 1
ATOM 1795 C CA . VAL A 1 229 ? 3.990 -17.409 -6.855 1.00 93.75 229 VAL A CA 1
ATOM 1796 C C . VAL A 1 229 ? 4.920 -18.584 -6.620 1.00 93.75 229 VAL A C 1
ATOM 1798 O O . VAL A 1 229 ? 4.687 -19.676 -7.146 1.00 93.75 229 VAL A O 1
ATOM 1801 N N . ARG A 1 230 ? 5.985 -18.362 -5.840 1.00 88.12 230 ARG A N 1
ATOM 1802 C CA . ARG A 1 230 ? 6.976 -19.399 -5.492 1.00 88.12 230 ARG A CA 1
ATOM 1803 C C . ARG A 1 230 ? 7.447 -19.355 -4.037 1.00 88.12 230 ARG A C 1
ATOM 1805 O O . ARG A 1 230 ? 8.252 -20.200 -3.650 1.00 88.12 230 ARG A O 1
ATOM 1812 N N . SER A 1 231 ? 6.955 -18.416 -3.233 1.00 88.62 231 SER A N 1
ATOM 1813 C CA . SER A 1 231 ? 7.315 -18.283 -1.821 1.00 88.62 231 SER A CA 1
ATOM 1814 C C . SER A 1 231 ? 6.093 -18.073 -0.938 1.00 88.62 231 SER A C 1
ATOM 1816 O O . SER A 1 231 ? 4.996 -17.779 -1.413 1.00 88.62 231 SER A O 1
ATOM 1818 N N . VAL A 1 232 ? 6.319 -18.221 0.364 1.00 86.69 232 VAL A N 1
ATOM 1819 C CA . VAL A 1 232 ? 5.375 -17.865 1.420 1.00 86.69 232 VAL A CA 1
ATOM 1820 C C . VAL A 1 232 ? 5.921 -16.686 2.223 1.00 86.69 232 VAL A C 1
ATOM 1822 O O . VAL A 1 232 ? 7.137 -16.493 2.288 1.00 86.69 232 VAL A O 1
ATOM 1825 N N . LYS A 1 233 ? 5.029 -15.900 2.820 1.00 91.19 233 LYS A N 1
ATOM 1826 C CA . LYS A 1 233 ? 5.345 -14.808 3.741 1.00 91.19 233 LYS A CA 1
ATOM 1827 C C . LYS A 1 233 ? 5.067 -15.264 5.171 1.00 91.19 233 LYS A C 1
ATOM 1829 O O . LYS A 1 233 ? 4.037 -15.867 5.451 1.00 91.19 233 LYS A O 1
ATOM 1834 N N . LEU A 1 234 ? 5.995 -14.947 6.065 1.00 83.94 234 LEU A N 1
ATOM 1835 C CA . LEU A 1 234 ? 5.886 -15.153 7.506 1.00 83.94 234 LEU A CA 1
ATOM 1836 C C . LEU A 1 234 ? 6.355 -13.882 8.223 1.00 83.94 234 LEU A C 1
ATOM 1838 O O . LEU A 1 234 ? 7.125 -13.100 7.655 1.00 83.94 234 LEU A O 1
ATOM 1842 N N . PHE A 1 235 ? 5.912 -13.703 9.462 1.00 85.31 235 PHE A N 1
ATOM 1843 C CA . PHE A 1 235 ? 6.284 -12.595 10.336 1.00 85.31 235 PHE A CA 1
ATOM 1844 C C . PHE A 1 235 ? 7.002 -13.145 11.569 1.00 85.31 235 PHE A C 1
ATOM 1846 O O . PHE A 1 235 ? 6.479 -14.027 12.250 1.00 85.31 235 PHE A O 1
ATOM 1853 N N . GLY A 1 236 ? 8.207 -12.645 11.843 1.00 81.31 236 GLY A N 1
ATOM 1854 C CA . GLY A 1 236 ? 8.964 -13.016 13.042 1.00 81.31 236 GLY A CA 1
ATOM 1855 C C . GLY A 1 236 ? 8.461 -12.278 14.283 1.00 81.31 236 GLY A C 1
ATOM 1856 O O . GLY A 1 236 ? 8.157 -12.899 15.301 1.00 81.31 236 GLY A O 1
ATOM 1857 N N . ASP A 1 237 ? 8.334 -10.964 14.164 1.00 86.19 237 ASP A N 1
ATOM 1858 C CA . ASP A 1 237 ? 8.001 -9.983 15.197 1.00 86.19 237 ASP A CA 1
ATOM 1859 C C . ASP A 1 237 ? 7.172 -8.818 14.605 1.00 86.19 237 ASP A C 1
ATOM 1861 O O . ASP A 1 237 ? 6.746 -8.893 13.448 1.00 86.19 237 ASP A O 1
ATOM 1865 N N . GLY A 1 238 ? 6.866 -7.797 15.416 1.00 82.81 238 GLY A N 1
ATOM 1866 C CA . GLY A 1 238 ? 6.130 -6.595 14.997 1.00 82.81 238 GLY A CA 1
ATOM 1867 C C . GLY A 1 238 ? 7.035 -5.473 14.465 1.00 82.81 238 GLY A C 1
ATOM 1868 O O . GLY A 1 238 ? 8.161 -5.721 14.030 1.00 82.81 238 GLY A O 1
ATOM 1869 N N . ALA A 1 239 ? 6.567 -4.224 14.526 1.00 82.94 239 ALA A N 1
ATOM 1870 C CA . ALA A 1 239 ? 7.328 -3.040 14.110 1.00 82.94 239 ALA A CA 1
ATOM 1871 C C . ALA A 1 239 ? 7.912 -2.243 15.286 1.00 82.94 239 ALA A C 1
ATOM 1873 O O . ALA A 1 239 ? 7.384 -2.256 16.396 1.00 82.94 239 ALA A O 1
ATOM 1874 N N . LEU A 1 240 ? 8.984 -1.491 15.016 1.00 80.75 240 LEU A N 1
ATOM 1875 C CA . LEU A 1 240 ? 9.641 -0.639 16.013 1.00 80.75 240 LEU A CA 1
ATOM 1876 C C . LEU A 1 240 ? 8.713 0.477 16.511 1.00 80.75 240 LEU A C 1
ATOM 1878 O O . LEU A 1 240 ? 8.697 0.772 17.699 1.00 80.75 240 LEU A O 1
ATOM 1882 N N . GLY A 1 241 ? 7.929 1.085 15.612 1.00 76.00 241 GLY A N 1
ATOM 1883 C CA . GLY A 1 241 ? 7.086 2.244 15.927 1.00 76.00 241 GLY A CA 1
ATOM 1884 C C . GLY A 1 241 ? 5.893 1.943 16.841 1.00 76.00 241 GLY A C 1
ATOM 1885 O O . GLY A 1 241 ? 5.370 2.860 17.471 1.00 76.00 241 GLY A O 1
ATOM 1886 N N . SER A 1 242 ? 5.474 0.679 16.914 1.00 72.06 242 SER A N 1
ATOM 1887 C CA . SER A 1 242 ? 4.451 0.171 17.832 1.00 72.06 242 SER A CA 1
ATOM 1888 C C . SER A 1 242 ? 5.049 -0.640 18.988 1.00 72.06 242 SER A C 1
ATOM 1890 O O . SER A 1 242 ? 4.312 -1.309 19.706 1.00 72.06 242 SER A O 1
ATOM 1892 N N . TRP A 1 243 ? 6.379 -0.624 19.147 1.00 82.38 243 TRP A N 1
ATOM 1893 C CA . TRP A 1 243 ? 7.127 -1.437 20.114 1.00 82.38 243 TRP A CA 1
ATOM 1894 C C . TRP A 1 243 ? 6.890 -2.955 19.992 1.00 82.38 243 TRP A C 1
ATOM 1896 O O . TRP A 1 243 ? 7.095 -3.708 20.945 1.00 82.38 243 TRP A O 1
ATOM 1906 N N . GLY A 1 244 ? 6.478 -3.418 18.809 1.00 82.56 244 GLY A N 1
ATOM 1907 C CA . GLY A 1 244 ? 6.185 -4.820 18.514 1.00 82.56 244 GLY A CA 1
ATOM 1908 C C . GLY A 1 244 ? 7.409 -5.638 18.087 1.00 82.56 244 GLY A C 1
ATOM 1909 O O . GLY A 1 244 ? 7.409 -6.856 18.274 1.00 82.56 244 GLY A O 1
ATOM 1910 N N . SER A 1 245 ? 8.463 -5.014 17.538 1.00 87.94 245 SER A N 1
ATOM 1911 C CA . SER A 1 245 ? 9.687 -5.741 17.145 1.00 87.94 245 SER A CA 1
ATOM 1912 C C . SER A 1 245 ? 10.386 -6.353 18.360 1.00 87.94 245 SER A C 1
ATOM 1914 O O . SER A 1 245 ? 10.454 -5.731 19.421 1.00 87.94 245 SER A O 1
ATOM 1916 N N . ALA A 1 246 ? 10.910 -7.568 18.210 1.00 88.44 246 ALA A N 1
ATOM 1917 C CA . ALA A 1 246 ? 11.508 -8.339 19.292 1.00 88.44 246 ALA A CA 1
ATOM 1918 C C . ALA A 1 246 ? 12.983 -7.954 19.473 1.00 88.44 246 ALA A C 1
ATOM 1920 O O . ALA A 1 246 ? 13.877 -8.461 18.792 1.00 88.44 246 ALA A O 1
ATOM 1921 N N . MET A 1 247 ? 13.232 -7.049 20.413 1.00 90.38 247 MET A N 1
ATOM 1922 C CA . MET A 1 247 ? 14.547 -6.483 20.697 1.00 90.38 247 MET A CA 1
ATOM 1923 C C . MET A 1 247 ? 15.347 -7.366 21.665 1.00 90.38 247 MET A C 1
ATOM 1925 O O . MET A 1 247 ? 14.790 -8.105 22.476 1.00 90.38 247 MET A O 1
ATOM 1929 N N . LEU A 1 248 ? 16.681 -7.282 21.599 1.00 88.69 248 LEU A N 1
ATOM 1930 C CA . LEU A 1 248 ? 17.568 -7.994 22.535 1.00 88.69 248 LEU A CA 1
ATOM 1931 C C . LEU A 1 248 ? 17.557 -7.382 23.947 1.00 88.69 248 LEU A C 1
ATOM 1933 O O . LEU A 1 248 ? 17.806 -8.088 24.921 1.00 88.69 248 LEU A O 1
ATOM 1937 N N . GLU A 1 249 ? 17.268 -6.086 24.043 1.00 91.50 249 GLU A N 1
ATOM 1938 C CA . GLU A 1 249 ? 17.136 -5.304 25.276 1.00 91.50 249 GLU A CA 1
ATOM 1939 C C . GLU A 1 249 ? 15.850 -4.459 25.195 1.00 91.50 249 GLU A C 1
ATOM 1941 O O . GLU A 1 249 ? 15.320 -4.281 24.095 1.00 91.50 249 GLU A O 1
ATOM 1946 N N . PRO A 1 250 ? 15.304 -3.953 26.319 1.00 91.38 250 PRO A N 1
ATOM 1947 C CA . PRO A 1 250 ? 14.136 -3.076 26.291 1.00 91.38 250 PRO A CA 1
ATOM 1948 C C . PRO A 1 250 ? 14.306 -1.851 25.391 1.00 91.38 250 PRO A C 1
ATOM 1950 O O . PRO A 1 250 ? 15.411 -1.336 25.220 1.00 91.38 250 PRO A O 1
ATOM 1953 N N . TYR A 1 251 ? 13.190 -1.370 24.846 1.00 85.81 251 TYR A N 1
ATOM 1954 C CA . TYR A 1 251 ? 13.168 -0.146 24.051 1.00 85.81 251 TYR A CA 1
ATOM 1955 C C . TYR A 1 251 ? 13.646 1.050 24.881 1.00 85.81 251 TYR A C 1
ATOM 1957 O O . TYR A 1 251 ? 13.298 1.190 26.056 1.00 85.81 251 TYR A O 1
ATOM 1965 N N . THR A 1 252 ? 14.427 1.940 24.266 1.00 87.31 252 THR A N 1
ATOM 1966 C CA . THR A 1 252 ? 14.988 3.122 24.940 1.00 87.31 252 THR A CA 1
ATOM 1967 C C . THR A 1 252 ? 13.916 4.132 25.350 1.00 87.31 252 THR A C 1
ATOM 1969 O O . THR A 1 252 ? 14.079 4.824 26.353 1.00 87.31 252 THR A O 1
ATOM 1972 N N . ASP A 1 253 ? 12.815 4.191 24.604 1.00 82.25 253 ASP A N 1
ATOM 1973 C CA . ASP A 1 253 ? 11.639 5.030 24.838 1.00 82.25 253 ASP A CA 1
ATOM 1974 C C . ASP A 1 253 ? 10.476 4.275 25.509 1.00 82.25 253 ASP A C 1
ATOM 1976 O O . ASP A 1 253 ? 9.481 4.893 25.884 1.00 82.25 253 ASP A O 1
ATOM 1980 N N . HIS A 1 254 ? 10.614 2.959 25.720 1.00 83.25 254 HIS A N 1
ATOM 1981 C CA . HIS A 1 254 ? 9.597 2.108 26.347 1.00 83.25 254 HIS A CA 1
ATOM 1982 C C . HIS A 1 254 ? 10.234 1.014 27.241 1.00 83.25 254 HIS A C 1
ATOM 1984 O O . HIS A 1 254 ? 10.161 -0.182 26.941 1.00 83.25 254 HIS A O 1
ATOM 1990 N N . PRO A 1 255 ? 10.865 1.385 28.378 1.00 88.75 255 PRO A N 1
ATOM 1991 C CA . PRO A 1 255 ? 11.812 0.514 29.093 1.00 88.75 255 PRO A CA 1
ATOM 1992 C C . PRO A 1 255 ? 11.220 -0.739 29.753 1.00 88.75 255 PRO A C 1
ATOM 1994 O O . PRO A 1 255 ? 11.963 -1.578 30.261 1.00 88.75 255 PRO A O 1
ATOM 1997 N N . TRP A 1 256 ? 9.893 -0.869 29.800 1.00 84.12 256 TRP A N 1
ATOM 1998 C CA . TRP A 1 256 ? 9.207 -2.037 30.363 1.00 84.12 256 TRP A CA 1
ATOM 1999 C C . TRP A 1 256 ? 8.905 -3.133 29.335 1.00 84.12 256 TRP A C 1
ATOM 2001 O O . TRP A 1 256 ? 8.405 -4.189 29.718 1.00 84.12 256 TRP A O 1
ATOM 2011 N N . THR A 1 257 ? 9.191 -2.910 28.049 1.00 83.75 257 THR A N 1
ATOM 2012 C CA . THR A 1 257 ? 8.975 -3.897 26.985 1.00 83.75 257 THR A CA 1
ATOM 2013 C C . THR A 1 257 ? 10.211 -4.038 26.100 1.00 83.75 257 THR A C 1
ATOM 2015 O O . THR A 1 257 ? 10.943 -3.079 25.866 1.00 83.75 257 THR A O 1
ATOM 2018 N N . SER A 1 258 ? 10.434 -5.245 25.584 1.00 87.94 258 SER A N 1
ATOM 2019 C CA . SER A 1 258 ? 11.405 -5.540 24.516 1.00 87.94 258 SER A CA 1
ATOM 2020 C C . SER A 1 258 ? 10.687 -6.044 23.258 1.00 87.94 258 SER A C 1
ATOM 2022 O O . SER A 1 258 ? 11.281 -6.730 22.431 1.00 87.94 258 SER A O 1
ATOM 2024 N N . GLY A 1 259 ? 9.390 -5.743 23.144 1.00 84.81 259 GLY A N 1
ATOM 2025 C CA . GLY A 1 259 ? 8.498 -6.282 22.126 1.00 84.81 259 GLY A CA 1
ATOM 2026 C C . GLY A 1 259 ? 8.279 -7.782 22.269 1.00 84.81 259 GLY A C 1
ATOM 2027 O O . GLY A 1 259 ? 8.546 -8.381 23.316 1.00 84.81 259 GLY A O 1
ATOM 2028 N N . SER A 1 260 ? 7.736 -8.405 21.224 1.00 80.69 260 SER A N 1
ATOM 2029 C CA . SER A 1 260 ? 7.401 -9.825 21.275 1.00 80.69 260 SER A CA 1
ATOM 2030 C C . SER A 1 260 ? 7.489 -10.487 19.908 1.00 80.69 260 SER A C 1
ATOM 2032 O O . SER A 1 260 ? 7.206 -9.888 18.875 1.00 80.69 260 SER A O 1
ATOM 2034 N N . LEU A 1 261 ? 7.876 -11.761 19.900 1.00 80.81 261 LEU A N 1
ATOM 2035 C CA . LEU A 1 261 ? 7.786 -12.555 18.683 1.00 80.81 261 LEU A CA 1
ATOM 2036 C C . LEU A 1 261 ? 6.312 -12.842 18.368 1.00 80.81 261 LEU A C 1
ATOM 2038 O O . LEU A 1 261 ? 5.573 -13.331 19.226 1.00 80.81 261 LEU A O 1
ATOM 2042 N N . LEU A 1 262 ? 5.913 -12.622 17.114 1.00 77.31 262 LEU A N 1
ATOM 2043 C CA . LEU A 1 262 ? 4.573 -12.959 16.615 1.00 77.31 262 LEU A CA 1
ATOM 2044 C C . LEU A 1 262 ? 4.412 -14.463 16.358 1.00 77.31 262 LEU A C 1
ATOM 2046 O O . LEU A 1 262 ? 3.299 -14.974 16.219 1.00 77.31 262 LEU A O 1
ATOM 2050 N N . ILE A 1 263 ? 5.527 -15.185 16.286 1.00 67.75 263 ILE A N 1
ATOM 2051 C CA . ILE A 1 263 ? 5.597 -16.641 16.201 1.00 67.75 263 ILE A CA 1
ATOM 2052 C C . ILE A 1 263 ? 6.643 -17.147 17.193 1.00 67.75 263 ILE A C 1
ATOM 2054 O O . ILE A 1 263 ? 7.730 -16.593 17.313 1.00 67.75 263 ILE A O 1
ATOM 2058 N N . ASN A 1 264 ? 6.357 -18.242 17.900 1.00 65.88 264 ASN A N 1
ATOM 2059 C CA . ASN A 1 264 ? 7.368 -18.854 18.762 1.00 65.88 264 ASN A CA 1
ATOM 2060 C C . ASN A 1 264 ? 8.630 -19.212 17.945 1.00 65.88 264 ASN A C 1
ATOM 2062 O O . ASN A 1 264 ? 8.526 -19.838 16.889 1.00 65.88 264 ASN A O 1
ATOM 2066 N N . ALA A 1 265 ? 9.821 -18.882 18.455 1.00 60.38 265 ALA A N 1
ATOM 2067 C CA . ALA A 1 265 ? 11.101 -19.109 17.771 1.00 60.38 265 ALA A CA 1
ATOM 2068 C C . ALA A 1 265 ? 11.306 -20.562 17.282 1.00 60.38 265 ALA A C 1
ATOM 2070 O O . ALA A 1 265 ? 11.843 -20.798 16.194 1.00 60.38 265 ALA A O 1
ATOM 2071 N N . SER A 1 266 ? 10.829 -21.549 18.049 1.00 58.78 266 SER A N 1
ATOM 2072 C CA . SER A 1 266 ? 10.902 -22.966 17.666 1.00 58.78 266 SER A CA 1
ATOM 2073 C C . SER A 1 266 ? 9.984 -23.285 16.483 1.00 58.78 266 SER A C 1
ATOM 2075 O O . SER A 1 266 ? 10.349 -24.078 15.620 1.00 58.78 266 SER A O 1
ATOM 2077 N N . ALA A 1 267 ? 8.816 -22.642 16.413 1.00 59.16 267 ALA A N 1
ATOM 2078 C CA . ALA A 1 267 ? 7.867 -22.806 15.318 1.00 59.16 267 ALA A CA 1
ATOM 2079 C C . ALA A 1 267 ? 8.365 -22.119 14.037 1.00 59.16 267 ALA A C 1
ATOM 2081 O O . ALA A 1 267 ? 8.266 -22.720 12.971 1.00 59.16 267 ALA A O 1
ATOM 2082 N N . LEU A 1 268 ? 8.999 -20.940 14.135 1.00 57.56 268 LEU A N 1
ATOM 2083 C CA . LEU A 1 268 ? 9.650 -20.273 12.993 1.00 57.56 268 LEU A CA 1
ATOM 2084 C C . LEU A 1 268 ? 10.714 -21.170 12.341 1.00 57.56 268 LEU A C 1
ATOM 2086 O O . LEU A 1 268 ? 10.784 -21.285 11.120 1.00 57.56 268 LEU A O 1
ATOM 2090 N N . THR A 1 269 ? 11.489 -21.877 13.165 1.00 54.59 269 THR A N 1
ATOM 2091 C CA . THR A 1 269 ? 12.519 -22.828 12.711 1.00 54.59 269 THR A CA 1
ATOM 2092 C C . THR A 1 269 ? 11.923 -24.083 12.054 1.00 54.59 269 THR A C 1
ATOM 2094 O O . THR A 1 269 ? 12.602 -24.752 11.282 1.00 54.59 269 THR A O 1
ATOM 2097 N N . GLN A 1 270 ? 10.659 -24.421 12.334 1.00 51.81 270 GLN A N 1
ATOM 2098 C CA . GLN A 1 270 ? 9.962 -25.547 11.698 1.00 51.81 270 GLN A CA 1
ATOM 2099 C C . GLN A 1 270 ? 9.344 -25.173 10.343 1.00 51.81 270 GLN A C 1
ATOM 2101 O O . GLN A 1 270 ? 9.209 -26.043 9.484 1.00 51.81 270 GLN A O 1
ATOM 2106 N N . VAL A 1 271 ? 8.991 -23.899 10.135 1.00 46.59 271 VAL A N 1
ATOM 2107 C CA . VAL A 1 271 ? 8.437 -23.391 8.863 1.00 46.59 271 VAL A CA 1
ATOM 2108 C C . VAL A 1 271 ? 9.503 -22.834 7.910 1.00 46.59 271 VAL A C 1
ATOM 2110 O O . VAL A 1 271 ? 9.270 -22.770 6.704 1.00 46.59 271 VAL A O 1
ATOM 2113 N N . ALA A 1 272 ? 10.692 -22.490 8.411 1.00 39.69 272 ALA A N 1
ATOM 2114 C CA . ALA A 1 272 ? 11.850 -22.093 7.612 1.00 39.69 272 ALA A CA 1
ATOM 2115 C C . ALA A 1 272 ? 12.887 -23.231 7.538 1.00 39.69 272 ALA A C 1
ATOM 2117 O O . ALA A 1 272 ? 13.164 -23.903 8.527 1.00 39.69 272 ALA A O 1
ATOM 2118 N N . LYS A 1 273 ? 13.518 -23.456 6.376 1.00 33.28 273 LYS A N 1
ATOM 2119 C CA . LYS A 1 273 ? 14.678 -24.367 6.301 1.00 33.28 273 LYS A CA 1
ATOM 2120 C C . LYS A 1 273 ? 15.828 -23.837 7.171 1.00 33.28 273 LYS A C 1
ATOM 2122 O O . LYS A 1 273 ? 16.098 -22.643 7.181 1.00 33.28 273 LYS A O 1
ATOM 2127 N N . ASN A 1 274 ? 16.532 -24.748 7.841 1.00 32.34 274 ASN A N 1
ATOM 2128 C CA . ASN A 1 274 ? 17.613 -24.477 8.790 1.00 32.34 274 ASN A CA 1
ATOM 2129 C C . ASN A 1 274 ? 18.897 -23.906 8.116 1.00 32.34 274 ASN A C 1
ATOM 2131 O O . ASN A 1 274 ? 19.527 -24.622 7.334 1.00 32.34 274 ASN A O 1
ATOM 2135 N N . PRO A 1 275 ? 19.332 -22.670 8.432 1.00 37.22 275 PRO A N 1
ATOM 2136 C CA . PRO A 1 275 ? 20.468 -21.999 7.795 1.00 37.22 275 PRO A CA 1
ATOM 2137 C C . PRO A 1 275 ? 21.756 -22.067 8.647 1.00 37.22 275 PRO A C 1
ATOM 2139 O O . PRO A 1 275 ? 22.301 -21.039 9.029 1.00 37.22 275 PRO A O 1
ATOM 2142 N N . HIS A 1 276 ? 22.252 -23.266 8.971 1.00 28.84 276 HIS A N 1
ATOM 2143 C CA . HIS A 1 276 ? 23.323 -23.538 9.957 1.00 28.84 276 HIS A CA 1
ATOM 2144 C C . HIS A 1 276 ? 24.717 -22.883 9.767 1.00 28.84 276 HIS A C 1
ATOM 2146 O O . HIS A 1 276 ? 25.670 -23.340 10.392 1.00 28.84 276 HIS A O 1
ATOM 2152 N N . THR A 1 277 ? 24.890 -21.806 8.996 1.00 50.72 277 THR A N 1
ATOM 2153 C CA . THR A 1 277 ? 26.126 -21.003 9.033 1.00 50.72 277 THR A CA 1
ATOM 2154 C C . THR A 1 277 ? 25.882 -19.523 8.695 1.00 50.72 277 THR A C 1
ATOM 2156 O O . THR A 1 277 ? 25.576 -19.214 7.548 1.00 50.72 277 THR A O 1
ATOM 2159 N N . GLY A 1 278 ? 26.161 -18.597 9.622 1.00 37.09 278 GLY A N 1
ATOM 2160 C CA . GLY A 1 278 ? 26.721 -17.273 9.263 1.00 37.09 278 GLY A CA 1
ATOM 2161 C C . GLY A 1 278 ? 26.045 -16.020 9.854 1.00 37.09 278 GLY A C 1
ATOM 2162 O O . GLY A 1 278 ? 24.906 -15.729 9.521 1.00 37.09 278 GLY A O 1
ATOM 2163 N N . LYS A 1 279 ? 26.782 -15.248 10.681 1.00 29.00 279 LYS A N 1
ATOM 2164 C CA . LYS A 1 279 ? 26.441 -13.946 11.331 1.00 29.00 279 LYS A CA 1
ATOM 2165 C C . LYS A 1 279 ? 27.562 -12.882 11.107 1.00 29.00 279 LYS A C 1
ATOM 2167 O O . LYS A 1 279 ? 28.689 -13.315 10.875 1.00 29.00 279 LYS A O 1
ATOM 2172 N N . GLY A 1 280 ? 27.311 -11.563 11.326 1.00 28.83 280 GLY A N 1
ATOM 2173 C CA . GLY A 1 280 ? 28.314 -10.487 11.652 1.00 28.83 280 GLY A CA 1
ATOM 2174 C C . GLY A 1 280 ? 27.886 -8.977 11.494 1.00 28.83 280 GLY A C 1
ATOM 2175 O O . GLY A 1 280 ? 26.925 -8.781 10.768 1.00 28.83 280 GLY A O 1
ATOM 2176 N N . PRO A 1 281 ? 28.540 -7.944 12.136 1.00 38.03 281 PRO A N 1
ATOM 2177 C CA . PRO A 1 281 ? 27.909 -6.746 12.805 1.00 38.03 281 PRO A CA 1
ATOM 2178 C C . PRO A 1 281 ? 28.507 -5.278 12.648 1.00 38.03 281 PRO A C 1
ATOM 2180 O O . PRO A 1 281 ? 29.686 -5.139 12.357 1.00 38.03 281 PRO A O 1
ATOM 2183 N N . SER A 1 282 ? 27.729 -4.231 13.053 1.00 34.91 282 SER A N 1
ATOM 2184 C CA . SER A 1 282 ? 28.039 -2.861 13.643 1.00 34.91 282 SER A CA 1
ATOM 2185 C C . SER A 1 282 ? 28.659 -1.655 12.844 1.00 34.91 282 SER A C 1
ATOM 2187 O O . SER A 1 282 ? 29.202 -1.848 11.768 1.00 34.91 282 SER A O 1
ATOM 2189 N N . ALA A 1 283 ? 28.565 -0.416 13.407 1.00 42.72 283 ALA A N 1
ATOM 2190 C CA . ALA A 1 283 ? 28.371 0.945 12.810 1.00 42.72 283 ALA A CA 1
ATOM 2191 C C . ALA A 1 283 ? 29.223 2.128 13.404 1.00 42.72 283 ALA A C 1
ATOM 2193 O O . ALA A 1 283 ? 29.742 1.942 14.506 1.00 42.72 283 ALA A O 1
ATOM 2194 N N . ALA A 1 284 ? 29.277 3.336 12.757 1.00 49.16 284 ALA A N 1
ATOM 2195 C CA . ALA A 1 284 ? 29.006 4.717 13.317 1.00 49.16 284 ALA A CA 1
ATOM 2196 C C . ALA A 1 284 ? 29.712 5.957 12.639 1.00 49.16 284 ALA A C 1
ATOM 2198 O O . ALA A 1 284 ? 30.937 5.965 12.596 1.00 49.16 284 ALA A O 1
ATOM 2199 N N . ASP A 1 285 ? 28.983 7.059 12.296 1.00 42.38 285 ASP A N 1
ATOM 2200 C CA . ASP A 1 285 ? 29.431 8.501 12.304 1.00 42.38 285 ASP A CA 1
ATOM 2201 C C . ASP A 1 285 ? 28.224 9.515 12.188 1.00 42.38 285 ASP A C 1
ATOM 2203 O O . ASP A 1 285 ? 27.328 9.263 11.380 1.00 42.38 285 ASP A O 1
ATOM 2207 N N . PRO A 1 286 ? 28.148 10.615 12.990 1.00 43.94 286 PRO A N 1
ATOM 2208 C CA . PRO A 1 286 ? 26.947 11.460 13.202 1.00 43.94 286 PRO A CA 1
ATOM 2209 C C . PRO A 1 286 ? 26.736 12.804 12.439 1.00 43.94 286 PRO A C 1
ATOM 2211 O O . PRO A 1 286 ? 25.694 13.414 12.676 1.00 43.94 286 PRO A O 1
ATOM 2214 N N . ASP A 1 287 ? 27.597 13.287 11.526 1.00 47.19 287 ASP A N 1
ATOM 2215 C CA . ASP A 1 287 ? 27.232 14.413 10.598 1.00 47.19 287 ASP A CA 1
ATOM 2216 C C . ASP A 1 287 ? 26.597 13.918 9.280 1.00 47.19 287 ASP A C 1
ATOM 2218 O O . ASP A 1 287 ? 26.333 14.651 8.320 1.00 47.19 287 ASP A O 1
ATOM 2222 N N . LEU A 1 288 ? 26.335 12.620 9.270 1.00 36.12 288 LEU A N 1
ATOM 2223 C CA . LEU A 1 288 ? 25.788 11.818 8.206 1.00 36.12 288 LEU A CA 1
ATOM 2224 C C . LEU A 1 288 ? 24.512 11.179 8.756 1.00 36.12 288 LEU A C 1
ATOM 2226 O O . LEU A 1 288 ? 24.477 10.728 9.900 1.00 36.12 288 LEU A O 1
ATOM 2230 N N . GLY A 1 289 ? 23.426 11.182 7.984 1.00 41.19 289 GLY A N 1
ATOM 2231 C CA . GLY A 1 289 ? 22.160 10.627 8.466 1.00 41.19 289 GLY A CA 1
ATOM 2232 C C . GLY A 1 289 ? 22.343 9.175 8.910 1.00 41.19 289 GLY A C 1
ATOM 2233 O O . GLY A 1 289 ? 22.753 8.383 8.081 1.00 41.19 289 GLY A O 1
ATOM 2234 N N . PHE A 1 290 ? 22.059 8.879 10.185 1.00 40.59 290 PHE A N 1
ATOM 2235 C CA . PHE A 1 290 ? 22.069 7.612 10.954 1.00 40.59 290 PHE A CA 1
ATOM 2236 C C . PHE A 1 290 ? 23.152 6.535 10.659 1.00 40.59 290 PHE A C 1
ATOM 2238 O O . PHE A 1 290 ? 23.656 5.960 11.620 1.00 40.59 290 PHE A O 1
ATOM 2245 N N . LEU A 1 291 ? 23.537 6.260 9.402 1.00 53.28 291 LEU A N 1
ATOM 2246 C CA . LEU A 1 291 ? 24.561 5.313 8.927 1.00 53.28 291 LEU A CA 1
ATOM 2247 C C . LEU A 1 291 ? 25.176 5.750 7.558 1.00 53.28 291 LEU A C 1
ATOM 2249 O O . LEU A 1 291 ? 24.783 5.228 6.514 1.00 53.28 291 LEU A O 1
ATOM 2253 N N . PRO A 1 292 ? 26.147 6.681 7.515 1.00 57.62 292 PRO A N 1
ATOM 2254 C CA . PRO A 1 292 ? 26.833 7.111 6.281 1.00 57.62 292 PRO A CA 1
ATOM 2255 C C . PRO A 1 292 ? 27.433 6.023 5.409 1.00 57.62 292 PRO A C 1
ATOM 2257 O O . PRO A 1 292 ? 27.396 6.111 4.183 1.00 57.62 292 PRO A O 1
ATOM 2260 N N . ASP A 1 293 ? 28.050 5.039 6.055 1.00 65.00 293 ASP A N 1
ATOM 2261 C CA . ASP A 1 293 ? 28.794 3.988 5.368 1.00 65.00 293 ASP A CA 1
ATOM 2262 C C . ASP A 1 293 ? 27.855 3.043 4.599 1.00 65.00 293 ASP A C 1
ATOM 2264 O O . ASP A 1 293 ? 28.300 2.296 3.734 1.00 65.00 293 ASP A O 1
ATOM 2268 N N . GLU A 1 294 ? 26.547 3.118 4.873 1.00 67.00 294 GLU A N 1
ATOM 2269 C CA . GLU A 1 294 ? 25.483 2.397 4.169 1.00 67.00 294 GLU A CA 1
ATOM 2270 C C . GLU A 1 294 ? 24.906 3.208 2.989 1.00 67.00 294 GLU A C 1
ATOM 2272 O O . GLU A 1 294 ? 23.966 2.761 2.322 1.00 67.00 294 GLU A O 1
ATOM 2277 N N . ILE A 1 295 ? 25.431 4.412 2.704 1.00 70.38 295 ILE A N 1
ATOM 2278 C CA . ILE A 1 295 ? 24.994 5.207 1.550 1.00 70.38 295 ILE A CA 1
ATOM 2279 C C . ILE A 1 295 ? 25.364 4.469 0.265 1.00 70.38 295 ILE A C 1
ATOM 2281 O O . ILE A 1 295 ? 26.531 4.259 -0.065 1.00 70.38 295 ILE A O 1
ATOM 2285 N N . LEU A 1 296 ? 24.339 4.150 -0.516 1.00 80.19 296 LEU A N 1
ATOM 2286 C CA . LEU A 1 296 ? 24.495 3.544 -1.826 1.00 80.19 296 LEU A CA 1
ATOM 2287 C C . LEU A 1 296 ? 24.804 4.607 -2.881 1.00 80.19 296 LEU A C 1
ATOM 2289 O O . LEU A 1 296 ? 24.176 5.667 -2.942 1.00 80.19 296 LEU A O 1
ATOM 2293 N N . SER A 1 297 ? 25.712 4.288 -3.799 1.00 88.19 297 SER A N 1
ATOM 2294 C CA . SER A 1 297 ? 25.850 5.047 -5.040 1.00 88.19 297 SER A CA 1
ATOM 2295 C C . SER A 1 297 ? 24.556 4.988 -5.864 1.00 88.19 297 SER A C 1
ATOM 2297 O O . SER A 1 297 ? 23.742 4.068 -5.733 1.00 88.19 297 SER A O 1
ATOM 2299 N N . LEU A 1 298 ? 24.382 5.923 -6.806 1.00 86.44 298 LEU A N 1
ATOM 2300 C CA . LEU A 1 298 ? 23.262 5.881 -7.758 1.00 86.44 298 LEU A CA 1
ATOM 2301 C C . LEU A 1 298 ? 23.189 4.528 -8.488 1.00 86.44 298 LEU A C 1
ATOM 2303 O O . LEU A 1 298 ? 22.107 3.986 -8.703 1.00 86.44 298 LEU A O 1
ATOM 2307 N N . ARG A 1 299 ? 24.341 3.947 -8.840 1.00 91.69 299 ARG A N 1
ATOM 2308 C CA . ARG A 1 299 ? 24.401 2.645 -9.510 1.00 91.69 299 ARG A CA 1
ATOM 2309 C C . ARG A 1 299 ? 23.913 1.517 -8.605 1.00 91.69 299 ARG A C 1
ATOM 2311 O O . ARG A 1 299 ? 23.151 0.677 -9.072 1.00 91.69 299 ARG A O 1
ATOM 2318 N N . GLU A 1 300 ? 24.347 1.479 -7.350 1.00 92.69 300 GLU A N 1
ATOM 2319 C CA . GLU A 1 300 ? 23.898 0.473 -6.375 1.00 92.69 300 GLU A CA 1
ATOM 2320 C C . GLU A 1 300 ? 22.409 0.616 -6.074 1.00 92.69 300 GLU A C 1
ATOM 2322 O O . GLU A 1 300 ? 21.693 -0.382 -6.072 1.00 92.69 300 GLU A O 1
ATOM 2327 N N . THR A 1 301 ? 21.921 1.850 -5.953 1.00 89.62 301 THR A N 1
ATOM 2328 C CA . THR A 1 301 ? 20.493 2.149 -5.797 1.00 89.62 301 THR A CA 1
ATOM 2329 C C . THR A 1 301 ? 19.687 1.634 -6.990 1.00 89.62 301 THR A C 1
ATOM 2331 O O . THR A 1 301 ? 18.695 0.927 -6.820 1.00 89.62 301 THR A O 1
ATOM 2334 N N . LEU A 1 302 ? 20.141 1.908 -8.218 1.00 93.19 302 LEU A N 1
ATOM 2335 C CA . LEU A 1 302 ? 19.488 1.403 -9.425 1.00 93.19 302 LEU A CA 1
ATOM 2336 C C . LEU A 1 302 ? 19.529 -0.122 -9.502 1.00 93.19 302 LEU A C 1
ATOM 2338 O O . LEU A 1 302 ? 18.542 -0.722 -9.911 1.00 93.19 302 LEU A O 1
ATOM 2342 N N . LEU A 1 303 ? 20.620 -0.771 -9.088 1.00 95.31 303 LEU A N 1
ATOM 2343 C CA . LEU A 1 303 ? 20.663 -2.232 -8.966 1.00 95.31 303 LEU A CA 1
ATOM 2344 C C . LEU A 1 303 ? 19.623 -2.730 -7.949 1.00 95.31 303 LEU A C 1
ATOM 2346 O O . LEU A 1 303 ? 18.894 -3.676 -8.255 1.00 95.31 303 LEU A O 1
ATOM 2350 N N . GLY A 1 304 ? 19.516 -2.054 -6.802 1.00 95.31 304 GLY A N 1
ATOM 2351 C CA . GLY A 1 304 ? 18.538 -2.308 -5.743 1.00 95.31 304 GLY A CA 1
ATOM 2352 C C . GLY A 1 304 ? 17.082 -2.175 -6.188 1.00 95.31 304 GLY A C 1
ATOM 2353 O O . GLY A 1 304 ? 16.247 -2.931 -5.712 1.00 95.31 304 GLY A O 1
ATOM 2354 N N . PHE A 1 305 ? 16.789 -1.304 -7.156 1.00 96.00 305 PHE A N 1
ATOM 2355 C CA . PHE A 1 305 ? 15.449 -1.118 -7.728 1.00 96.00 305 PHE A CA 1
ATOM 2356 C C . PHE A 1 305 ? 15.252 -1.770 -9.103 1.00 96.00 305 PHE A C 1
ATOM 2358 O O . PHE A 1 305 ? 14.242 -1.532 -9.755 1.00 96.00 305 PHE A O 1
ATOM 2365 N N . THR A 1 306 ? 16.191 -2.590 -9.586 1.00 96.94 306 THR A N 1
ATOM 2366 C CA . THR A 1 306 ? 16.042 -3.285 -10.879 1.00 96.94 306 THR A CA 1
ATOM 2367 C C . THR A 1 306 ? 16.442 -4.752 -10.774 1.00 96.94 306 THR A C 1
ATOM 2369 O O . THR A 1 306 ? 15.594 -5.640 -10.720 1.00 96.94 306 THR A O 1
ATOM 2372 N N . ARG A 1 307 ? 17.744 -5.037 -10.739 1.00 96.19 307 ARG A N 1
ATOM 2373 C CA . ARG A 1 307 ? 18.286 -6.398 -10.816 1.00 96.19 307 ARG A CA 1
ATOM 2374 C C . ARG A 1 307 ? 18.119 -7.183 -9.522 1.00 96.19 307 ARG A C 1
ATOM 2376 O O . ARG A 1 307 ? 17.884 -8.383 -9.594 1.00 96.19 307 ARG A O 1
ATOM 2383 N N . SER A 1 308 ? 18.254 -6.539 -8.367 1.00 96.75 308 SER A N 1
ATOM 2384 C CA . SER A 1 308 ? 18.171 -7.204 -7.062 1.00 96.75 308 SER A CA 1
ATOM 2385 C C . SER A 1 308 ? 16.776 -7.777 -6.772 1.00 96.75 308 SER A C 1
ATOM 2387 O O . SER A 1 308 ? 16.689 -8.975 -6.497 1.00 96.75 308 SER A O 1
ATOM 2389 N N . PRO A 1 309 ? 15.673 -7.012 -6.894 1.00 96.31 309 PRO A N 1
ATOM 2390 C CA . PRO A 1 309 ? 14.326 -7.559 -6.748 1.00 96.31 309 PRO A CA 1
ATOM 2391 C C . PRO A 1 309 ? 14.016 -8.589 -7.839 1.00 96.31 309 PRO A C 1
ATOM 2393 O O . PRO A 1 309 ? 13.530 -9.668 -7.522 1.00 96.31 309 PRO A O 1
ATOM 2396 N N . ALA A 1 310 ? 14.416 -8.353 -9.096 1.00 94.75 310 ALA A N 1
ATOM 2397 C CA . ALA A 1 310 ? 14.281 -9.357 -10.155 1.00 94.75 310 ALA A CA 1
ATOM 2398 C C . ALA A 1 310 ? 14.972 -10.687 -9.800 1.00 94.75 310 ALA A C 1
ATOM 2400 O O . ALA A 1 310 ? 14.397 -11.750 -10.006 1.00 94.75 310 ALA A O 1
ATOM 2401 N N . TYR A 1 311 ? 16.180 -10.645 -9.234 1.00 95.88 311 TYR 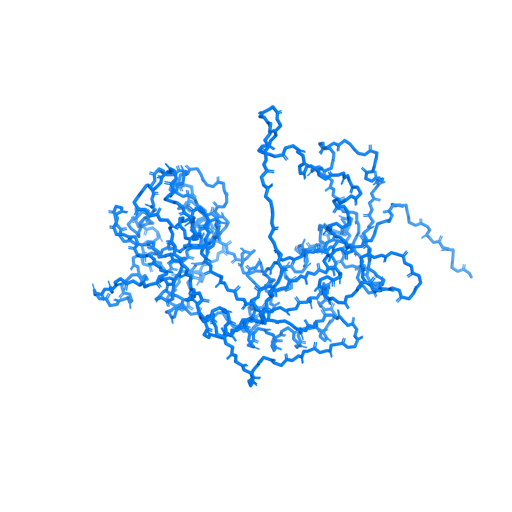A N 1
ATOM 2402 C CA . TYR A 1 311 ? 16.876 -11.833 -8.738 1.00 95.88 311 TYR A CA 1
ATOM 2403 C C . TYR A 1 311 ? 16.112 -12.511 -7.592 1.00 95.88 311 TYR A C 1
ATOM 2405 O O . TYR A 1 311 ? 15.925 -13.726 -7.612 1.00 95.88 311 TYR A O 1
ATOM 2413 N N . ALA A 1 312 ? 15.609 -11.742 -6.625 1.00 93.81 312 ALA A N 1
ATOM 2414 C CA . ALA A 1 312 ? 14.801 -12.272 -5.525 1.00 93.81 312 ALA A CA 1
ATOM 2415 C C . ALA A 1 312 ? 13.454 -12.878 -5.989 1.00 93.81 312 ALA A C 1
ATOM 2417 O O . ALA A 1 312 ? 12.926 -13.761 -5.314 1.00 93.81 312 ALA A O 1
ATOM 2418 N N . ALA A 1 313 ? 12.953 -12.488 -7.165 1.00 93.94 313 ALA A N 1
ATOM 2419 C CA . ALA A 1 313 ? 11.820 -13.112 -7.855 1.00 93.94 313 ALA A CA 1
ATOM 2420 C C . ALA A 1 313 ? 12.201 -14.277 -8.796 1.00 93.94 313 ALA A C 1
ATOM 2422 O O . ALA A 1 313 ? 11.326 -14.811 -9.482 1.00 93.94 313 ALA A O 1
ATOM 2423 N N . PHE A 1 314 ? 13.472 -14.704 -8.846 1.00 94.12 314 PHE A N 1
ATOM 2424 C CA . PHE A 1 314 ? 13.991 -15.723 -9.778 1.00 94.12 314 PHE A CA 1
ATOM 2425 C C . PHE A 1 314 ? 13.885 -15.326 -11.265 1.00 94.12 314 PHE A C 1
ATOM 2427 O O . PHE A 1 314 ? 13.601 -16.156 -12.135 1.00 94.12 314 PHE A O 1
ATOM 2434 N N . LEU A 1 315 ? 14.061 -14.035 -11.553 1.00 94.56 315 LEU A N 1
ATOM 2435 C CA . LEU A 1 315 ? 13.953 -13.415 -12.875 1.00 94.56 315 LEU A CA 1
ATOM 2436 C C . LEU A 1 315 ? 15.251 -12.717 -13.301 1.00 94.56 315 LEU A C 1
ATOM 2438 O O . LEU A 1 315 ? 15.228 -11.875 -14.199 1.00 94.56 315 LEU A O 1
ATOM 2442 N N . GLU A 1 316 ? 16.400 -13.066 -12.726 1.00 93.19 316 GLU A N 1
ATOM 2443 C CA . GLU A 1 316 ? 17.692 -12.407 -12.967 1.00 93.19 316 GLU A CA 1
ATOM 2444 C C . GLU A 1 316 ? 18.141 -12.417 -14.434 1.00 93.19 316 GLU A C 1
ATOM 2446 O O . GLU A 1 316 ? 18.930 -11.573 -14.867 1.00 93.19 316 GLU A O 1
ATOM 2451 N N . ALA A 1 317 ? 17.631 -13.367 -15.221 1.00 89.75 317 ALA A N 1
ATOM 2452 C CA . ALA A 1 317 ? 17.900 -13.447 -16.647 1.00 89.75 317 ALA A CA 1
ATOM 2453 C C . ALA A 1 317 ? 16.919 -12.632 -17.511 1.00 89.75 317 ALA A C 1
ATOM 2455 O O . ALA A 1 317 ? 17.205 -12.417 -18.694 1.00 89.75 317 ALA A O 1
ATOM 2456 N N . LYS A 1 318 ? 15.780 -12.214 -16.948 1.00 94.50 318 LYS A N 1
ATOM 2457 C CA . LYS A 1 318 ? 14.606 -11.720 -17.677 1.00 94.50 318 LYS A CA 1
ATOM 2458 C C . LYS A 1 318 ? 14.182 -10.301 -17.295 1.00 94.50 318 LYS A C 1
ATOM 2460 O O . LYS A 1 318 ? 13.776 -9.573 -18.189 1.00 94.50 318 LYS A O 1
ATOM 2465 N N . ALA A 1 319 ? 14.280 -9.900 -16.031 1.00 95.94 319 ALA A N 1
ATOM 2466 C CA . ALA A 1 319 ? 13.818 -8.601 -15.535 1.00 95.94 319 ALA A CA 1
ATOM 2467 C C . ALA A 1 319 ? 14.974 -7.729 -15.008 1.00 95.94 319 ALA A C 1
ATOM 2469 O O . ALA A 1 319 ? 16.078 -8.214 -14.758 1.00 95.94 319 ALA A O 1
ATOM 2470 N N . GLY A 1 320 ? 14.724 -6.423 -14.869 1.00 95.06 320 GLY A N 1
ATOM 2471 C CA . GLY A 1 320 ? 15.695 -5.460 -14.331 1.00 95.06 320 GLY A CA 1
ATOM 2472 C C . GLY A 1 320 ? 16.885 -5.155 -15.252 1.00 95.06 320 GLY A C 1
ATOM 2473 O O . GLY A 1 320 ? 17.885 -4.597 -14.805 1.00 95.06 320 GLY A O 1
ATOM 2474 N N . VAL A 1 321 ? 16.815 -5.530 -16.534 1.00 95.94 321 VAL A N 1
ATOM 2475 C CA . VAL A 1 321 ? 17.879 -5.328 -17.531 1.00 95.94 321 VAL A CA 1
ATOM 2476 C C . VAL A 1 321 ? 17.291 -4.975 -18.896 1.00 95.94 321 VAL A C 1
ATOM 2478 O O . VAL A 1 321 ? 16.206 -5.431 -19.238 1.00 95.94 321 VAL A O 1
ATOM 2481 N N . ILE A 1 322 ? 18.041 -4.228 -19.710 1.00 95.31 322 ILE A N 1
ATOM 2482 C CA . ILE A 1 322 ? 17.729 -4.008 -21.130 1.00 95.31 322 ILE A CA 1
ATOM 2483 C C . ILE A 1 322 ? 18.733 -4.809 -21.958 1.00 95.31 322 ILE A C 1
ATOM 2485 O O . ILE A 1 322 ? 19.897 -4.428 -22.077 1.00 95.31 322 ILE A O 1
ATOM 2489 N N . ARG A 1 323 ? 18.296 -5.951 -22.494 1.00 94.81 323 ARG A N 1
ATOM 2490 C CA . ARG A 1 323 ? 19.080 -6.808 -23.397 1.00 94.81 323 ARG A CA 1
ATOM 2491 C C . ARG A 1 323 ? 18.164 -7.719 -24.207 1.00 94.81 323 ARG A C 1
ATOM 2493 O O . ARG A 1 323 ? 17.024 -7.959 -23.818 1.00 94.81 323 ARG A O 1
ATOM 2500 N N . GLU A 1 324 ? 18.679 -8.277 -25.294 1.00 95.25 324 GLU A N 1
ATOM 2501 C CA . GLU A 1 324 ? 17.951 -9.277 -26.076 1.00 95.25 324 GLU A CA 1
ATOM 2502 C C . GLU A 1 324 ? 17.547 -10.485 -25.206 1.00 95.25 324 GLU A C 1
ATOM 2504 O O . GLU A 1 324 ? 18.318 -10.961 -24.369 1.00 95.25 324 GLU A O 1
ATOM 2509 N N . GLY A 1 325 ? 16.305 -10.951 -25.367 1.00 93.56 325 GLY A N 1
ATOM 2510 C CA . GLY A 1 325 ? 15.739 -12.073 -24.608 1.00 93.56 325 GLY A CA 1
ATOM 2511 C C . GLY A 1 325 ? 15.232 -11.745 -23.193 1.00 93.56 325 GLY A C 1
ATOM 2512 O O . GLY A 1 325 ? 14.650 -12.636 -22.555 1.00 93.56 325 GLY A O 1
ATOM 2513 N N . ALA A 1 326 ? 15.428 -10.509 -22.714 1.00 96.62 326 ALA A N 1
ATOM 2514 C CA . ALA A 1 326 ? 14.807 -9.977 -21.499 1.00 96.62 326 ALA A CA 1
ATOM 2515 C C . ALA A 1 326 ? 13.377 -9.474 -21.764 1.00 96.62 326 ALA A C 1
ATOM 2517 O O . ALA A 1 326 ? 12.946 -9.353 -22.913 1.00 96.62 326 ALA A O 1
ATOM 2518 N N . PHE A 1 327 ? 12.631 -9.196 -20.698 1.00 97.00 327 PHE A N 1
ATOM 2519 C CA . PHE A 1 327 ? 11.321 -8.577 -20.805 1.00 97.00 327 PHE A CA 1
ATOM 2520 C C . PHE A 1 327 ? 11.429 -7.155 -21.346 1.00 97.00 327 PHE A C 1
ATOM 2522 O O . PHE A 1 327 ? 12.346 -6.396 -21.036 1.00 97.00 327 PHE A O 1
ATOM 2529 N N . ALA A 1 328 ? 10.437 -6.805 -22.152 1.00 96.81 328 ALA A N 1
ATOM 2530 C CA . ALA A 1 328 ? 10.254 -5.495 -22.744 1.00 96.81 328 ALA A CA 1
ATOM 2531 C C . ALA A 1 328 ? 9.643 -4.518 -21.717 1.00 96.81 328 ALA A C 1
ATOM 2533 O O . ALA A 1 328 ? 8.562 -3.978 -21.952 1.00 96.81 328 ALA A O 1
ATOM 2534 N N . ASP A 1 329 ? 10.321 -4.329 -20.579 1.00 97.69 329 ASP A N 1
ATOM 2535 C CA . ASP A 1 329 ? 9.878 -3.444 -19.500 1.00 97.69 329 ASP A CA 1
ATOM 2536 C C . ASP A 1 329 ? 10.915 -2.344 -19.229 1.00 97.69 329 ASP A C 1
ATOM 2538 O O . ASP A 1 329 ? 12.068 -2.620 -18.880 1.00 97.69 329 ASP A O 1
ATOM 2542 N N . TRP A 1 330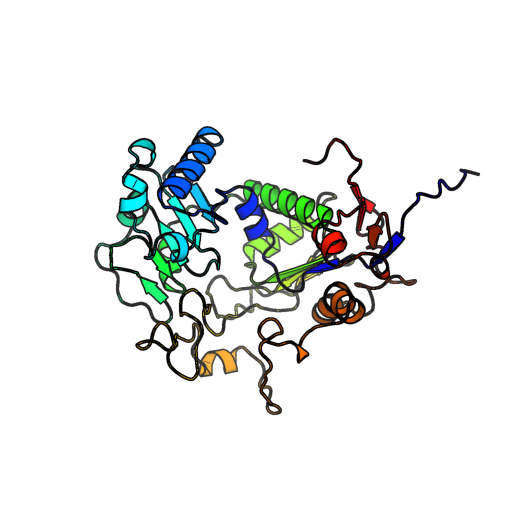 ? 10.521 -1.083 -19.392 1.00 97.75 330 TRP A N 1
ATOM 2543 C CA . TRP A 1 330 ? 11.426 0.057 -19.249 1.00 97.75 330 TRP A CA 1
ATOM 2544 C C . TRP A 1 330 ? 10.701 1.329 -18.830 1.00 97.75 330 TRP A C 1
ATOM 2546 O O . TRP A 1 330 ? 9.479 1.458 -18.942 1.00 97.75 330 TRP A O 1
ATOM 2556 N N . VAL A 1 331 ? 11.498 2.292 -18.384 1.00 97.94 331 VAL A N 1
ATOM 2557 C CA . VAL A 1 331 ? 11.063 3.647 -18.060 1.00 97.94 331 VAL A CA 1
ATOM 2558 C C . VAL A 1 331 ? 11.749 4.620 -19.005 1.00 97.94 331 VAL A C 1
ATOM 2560 O O . VAL A 1 331 ? 12.928 4.462 -19.327 1.00 97.94 331 VAL A O 1
ATOM 2563 N N . VAL A 1 332 ? 10.998 5.621 -19.456 1.00 97.56 332 VAL A N 1
ATOM 2564 C CA . VAL A 1 332 ? 11.508 6.741 -20.247 1.00 97.56 332 VAL A CA 1
ATOM 2565 C C . VAL A 1 332 ? 11.565 7.985 -19.366 1.00 97.56 332 VAL A C 1
ATOM 2567 O O . VAL A 1 332 ? 10.599 8.314 -18.674 1.00 97.56 332 VAL A O 1
ATOM 2570 N N . LEU A 1 333 ? 12.691 8.688 -19.422 1.00 96.94 333 LEU A N 1
ATOM 2571 C CA . LEU A 1 333 ? 12.978 9.922 -18.698 1.00 96.94 333 LEU A CA 1
ATOM 2572 C C . LEU A 1 333 ? 13.274 11.062 -19.679 1.00 96.94 333 LEU A C 1
ATOM 2574 O O . LEU A 1 333 ? 13.667 10.823 -20.825 1.00 96.94 333 LEU A O 1
ATOM 2578 N N . ASP A 1 334 ? 13.103 12.303 -19.229 1.00 95.06 334 ASP A N 1
ATOM 2579 C CA . ASP A 1 334 ? 13.481 13.482 -20.020 1.00 95.06 334 ASP A CA 1
ATOM 2580 C C . ASP A 1 334 ? 14.994 13.730 -20.004 1.00 95.06 334 ASP A C 1
ATOM 2582 O O . ASP A 1 334 ? 15.554 14.175 -21.005 1.00 95.06 334 ASP A O 1
ATOM 2586 N N . GLU A 1 335 ? 15.658 13.359 -18.908 1.00 93.12 335 GLU A N 1
ATOM 2587 C CA . GLU A 1 335 ? 17.095 13.515 -18.689 1.00 93.12 335 GLU A CA 1
ATOM 2588 C C . GLU A 1 335 ? 17.683 12.255 -18.031 1.00 93.12 335 GLU A C 1
ATOM 2590 O O . GLU A 1 335 ? 16.962 11.521 -17.347 1.00 93.12 335 GLU A O 1
ATOM 2595 N N . PRO A 1 336 ? 18.975 11.954 -18.245 1.00 93.81 336 PRO A N 1
ATOM 2596 C CA . PRO A 1 336 ? 19.620 10.815 -17.610 1.00 93.81 336 PRO A CA 1
ATOM 2597 C C . PRO A 1 336 ? 19.888 11.102 -16.124 1.00 93.81 336 PRO A C 1
ATOM 2599 O O . PRO A 1 336 ? 20.276 12.205 -15.745 1.00 93.81 336 PRO A O 1
ATOM 2602 N N . LEU A 1 337 ? 19.697 10.083 -15.282 1.00 92.31 337 LEU A N 1
ATOM 2603 C CA . LEU A 1 337 ? 19.730 10.219 -13.819 1.00 92.31 337 LEU A CA 1
ATOM 2604 C C . LEU A 1 337 ? 21.077 10.698 -13.261 1.00 92.31 337 LEU A C 1
ATOM 2606 O O . LEU A 1 337 ? 21.107 11.343 -12.221 1.00 92.31 337 LEU A O 1
ATOM 2610 N N . ASP A 1 338 ? 22.184 10.395 -13.938 1.00 90.69 338 ASP A N 1
ATOM 2611 C CA . ASP A 1 338 ? 23.542 10.767 -13.522 1.00 90.69 338 ASP A CA 1
ATOM 2612 C C . ASP A 1 338 ? 23.866 12.255 -13.729 1.00 90.69 338 ASP A C 1
ATOM 2614 O O . ASP A 1 338 ? 24.914 12.722 -13.283 1.00 90.69 338 ASP A O 1
ATOM 2618 N N . ARG A 1 339 ? 22.977 13.002 -14.395 1.00 93.25 339 ARG A N 1
ATOM 2619 C CA . ARG A 1 339 ? 23.093 14.456 -14.588 1.00 93.25 339 ARG A CA 1
ATOM 2620 C C . ARG A 1 339 ? 22.213 15.273 -13.650 1.00 93.25 339 ARG A C 1
ATOM 2622 O O . ARG A 1 339 ? 22.343 16.493 -13.634 1.00 93.25 339 ARG A O 1
ATOM 2629 N N . LEU A 1 340 ? 21.330 14.622 -12.900 1.00 87.50 340 LEU A N 1
ATOM 2630 C CA . LEU A 1 340 ? 20.395 15.283 -11.999 1.00 87.50 340 LEU A CA 1
ATOM 2631 C C . LEU A 1 340 ? 21.043 15.517 -10.632 1.00 87.50 340 LEU A C 1
ATOM 2633 O O . LEU A 1 340 ? 21.795 14.677 -10.134 1.00 87.50 340 LEU A O 1
ATOM 2637 N N . SER A 1 341 ? 20.731 16.654 -10.007 1.00 81.06 341 SER A N 1
ATOM 2638 C CA . SER A 1 341 ? 21.062 16.864 -8.598 1.00 81.06 341 SER A CA 1
ATOM 2639 C C . SER A 1 341 ? 20.176 15.991 -7.697 1.00 81.06 341 SER A C 1
ATOM 2641 O O . SER A 1 341 ? 19.150 15.466 -8.133 1.00 81.06 341 SER A O 1
ATOM 2643 N N . PHE A 1 342 ? 20.529 15.855 -6.415 1.00 72.56 342 PHE A N 1
ATOM 2644 C CA . PHE A 1 342 ? 19.674 15.142 -5.458 1.00 72.56 342 PHE A CA 1
ATOM 2645 C C . PHE A 1 342 ? 18.266 15.749 -5.361 1.00 72.56 342 PHE A C 1
ATOM 2647 O O . PHE A 1 342 ? 17.292 15.003 -5.296 1.00 72.56 342 PHE A O 1
ATOM 2654 N N . GLU A 1 343 ? 18.136 17.077 -5.411 1.00 73.94 343 GLU A N 1
ATOM 2655 C CA . GLU A 1 343 ? 16.829 17.749 -5.379 1.00 73.94 343 GLU A CA 1
ATOM 2656 C C . GLU A 1 343 ? 16.016 17.500 -6.656 1.00 73.94 343 GLU A C 1
ATOM 2658 O O . GLU A 1 343 ? 14.812 17.227 -6.597 1.00 73.94 343 GLU A O 1
ATOM 2663 N N . ASP A 1 344 ? 16.678 17.492 -7.815 1.00 81.00 344 ASP A N 1
ATOM 2664 C CA . ASP A 1 344 ? 16.017 17.168 -9.081 1.00 81.00 344 ASP A CA 1
ATOM 2665 C C . ASP A 1 344 ? 15.560 15.701 -9.103 1.00 81.00 344 ASP A C 1
ATOM 2667 O O . ASP A 1 344 ? 14.465 15.401 -9.578 1.00 81.00 344 ASP A O 1
ATOM 2671 N N . LEU A 1 345 ? 16.336 14.778 -8.519 1.00 80.88 345 LEU A N 1
ATOM 2672 C CA . LEU A 1 345 ? 15.940 13.372 -8.368 1.00 80.88 345 LEU A CA 1
ATOM 2673 C C . LEU A 1 345 ? 14.695 13.205 -7.482 1.00 80.88 345 LEU A C 1
ATOM 2675 O O . LEU A 1 345 ? 13.837 12.384 -7.803 1.00 80.88 345 LEU A O 1
ATOM 2679 N N . ARG A 1 346 ? 14.555 13.987 -6.399 1.00 75.00 346 ARG A N 1
ATOM 2680 C CA . ARG A 1 346 ? 13.384 13.927 -5.494 1.00 75.00 346 ARG A CA 1
ATOM 2681 C C . ARG A 1 346 ? 12.086 14.343 -6.177 1.00 75.00 346 ARG A C 1
ATOM 2683 O O . ARG A 1 346 ? 11.009 13.878 -5.804 1.00 75.00 346 ARG A O 1
ATOM 2690 N N . THR A 1 347 ? 12.179 15.244 -7.148 1.00 83.00 347 THR A N 1
ATOM 2691 C CA . THR A 1 347 ? 11.017 15.818 -7.838 1.00 83.00 347 THR A CA 1
ATOM 2692 C C . THR A 1 347 ? 10.811 15.258 -9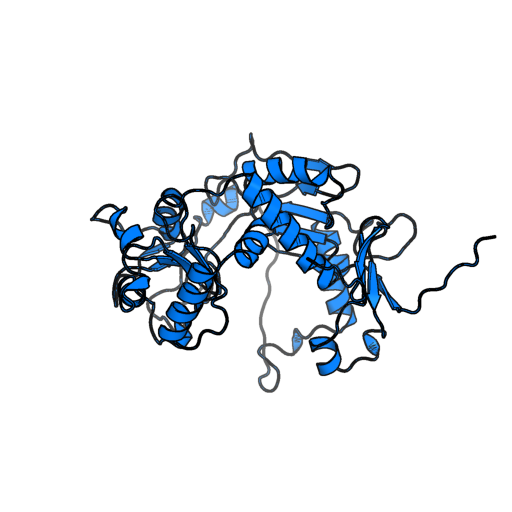.244 1.00 83.00 347 THR A C 1
ATOM 2694 O O . THR A 1 347 ? 9.765 15.520 -9.848 1.00 83.00 347 THR A O 1
ATOM 2697 N N . LEU A 1 348 ? 11.748 14.432 -9.730 1.00 89.56 348 LEU A N 1
ATOM 2698 C CA . LEU A 1 348 ? 11.710 13.773 -11.030 1.00 89.56 348 LEU A CA 1
ATOM 2699 C C . LEU A 1 348 ? 10.365 13.079 -11.270 1.00 89.56 348 LEU A C 1
ATOM 2701 O O . LEU A 1 348 ? 9.849 12.332 -10.436 1.00 89.56 348 LEU A O 1
ATOM 2705 N N . LYS A 1 349 ? 9.806 13.302 -12.461 1.00 94.62 349 LYS A N 1
ATOM 2706 C CA . LYS A 1 349 ? 8.583 12.645 -12.925 1.00 94.62 349 LYS A CA 1
ATOM 2707 C C . LYS A 1 349 ? 8.890 11.788 -14.138 1.00 94.62 349 LYS A C 1
ATOM 2709 O O . LYS A 1 349 ? 9.401 12.292 -15.136 1.00 94.62 349 LYS A O 1
ATOM 2714 N N . VAL A 1 350 ? 8.514 10.515 -14.063 1.00 96.81 350 VAL A N 1
ATOM 2715 C CA . VAL A 1 350 ? 8.604 9.581 -15.188 1.00 96.81 350 VAL A CA 1
ATOM 2716 C C . VAL A 1 350 ? 7.833 10.130 -16.387 1.00 96.81 350 VAL A C 1
ATOM 2718 O O . VAL A 1 350 ? 6.719 10.640 -16.242 1.00 96.81 350 VAL A O 1
ATOM 2721 N N . LYS A 1 351 ? 8.434 10.027 -17.576 1.00 96.50 351 LYS A N 1
ATOM 2722 C CA . LYS A 1 351 ? 7.808 10.439 -18.833 1.00 96.50 351 LYS A CA 1
ATOM 2723 C C . LYS A 1 351 ? 6.873 9.358 -19.360 1.00 96.50 351 LYS A C 1
ATOM 2725 O O . LYS A 1 351 ? 5.721 9.639 -19.681 1.00 96.50 351 LYS A O 1
ATOM 2730 N N . GLU A 1 352 ? 7.364 8.123 -19.440 1.00 97.44 352 GLU A N 1
ATOM 2731 C CA . GLU A 1 352 ? 6.587 6.957 -19.865 1.00 97.44 352 GLU A CA 1
ATOM 2732 C C . GLU A 1 352 ? 7.036 5.700 -19.117 1.00 97.44 352 GLU A C 1
ATOM 2734 O O . GLU A 1 352 ? 8.219 5.542 -18.812 1.00 97.44 352 GLU A O 1
ATOM 2739 N N . THR A 1 353 ? 6.101 4.773 -18.919 1.00 98.25 353 THR A N 1
ATOM 2740 C CA . THR A 1 35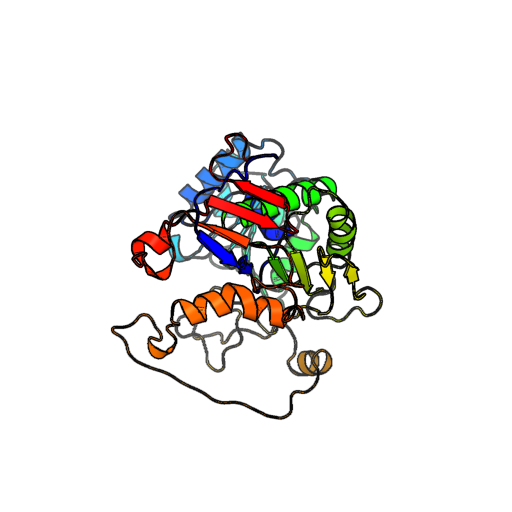3 ? 6.373 3.437 -18.370 1.00 98.25 353 THR A CA 1
ATOM 2741 C C . THR A 1 353 ? 5.841 2.391 -19.328 1.00 98.25 353 THR A C 1
ATOM 2743 O O . THR A 1 353 ? 4.720 2.505 -19.838 1.00 98.25 353 THR A O 1
ATOM 2746 N N . TRP A 1 354 ? 6.656 1.375 -19.581 1.00 97.94 354 TRP A N 1
ATOM 2747 C CA . TRP A 1 354 ? 6.380 0.324 -20.545 1.00 97.94 354 TRP A CA 1
ATOM 2748 C C . TRP A 1 354 ? 6.512 -1.040 -19.882 1.00 97.94 354 TRP A C 1
ATOM 2750 O O . TRP A 1 354 ? 7.498 -1.297 -19.197 1.00 97.94 354 TRP A O 1
ATOM 2760 N N . VAL A 1 355 ? 5.523 -1.906 -20.104 1.00 97.69 355 VAL A N 1
ATOM 2761 C CA . VAL A 1 355 ? 5.487 -3.279 -19.584 1.00 97.69 355 VAL A CA 1
ATOM 2762 C C . VAL A 1 355 ? 5.066 -4.218 -20.701 1.00 97.69 355 VAL A C 1
ATOM 2764 O O . VAL A 1 355 ? 4.076 -3.972 -21.393 1.00 97.69 355 VAL A O 1
ATOM 2767 N N . ALA A 1 356 ? 5.836 -5.288 -20.896 1.00 95.12 356 ALA A N 1
ATOM 2768 C CA . ALA A 1 356 ? 5.662 -6.256 -21.975 1.00 95.12 356 ALA A CA 1
ATOM 2769 C C . ALA A 1 356 ? 5.549 -5.597 -23.369 1.00 95.12 356 ALA A C 1
ATOM 2771 O O . ALA A 1 356 ? 4.766 -6.026 -24.214 1.00 95.12 356 ALA A O 1
ATOM 2772 N N . GLY A 1 357 ? 6.313 -4.526 -23.606 1.00 94.69 357 GLY A N 1
ATOM 2773 C CA . GLY A 1 357 ? 6.329 -3.787 -24.871 1.00 94.69 357 GLY A CA 1
ATOM 2774 C C . GLY A 1 357 ? 5.128 -2.864 -25.094 1.00 94.69 357 GLY A C 1
ATOM 2775 O O . GLY A 1 357 ? 5.030 -2.242 -26.151 1.00 94.69 357 GLY A O 1
ATOM 2776 N N . ARG A 1 358 ? 4.229 -2.730 -24.112 1.00 95.38 358 ARG A N 1
ATOM 2777 C CA . ARG A 1 358 ? 3.082 -1.817 -24.151 1.00 95.38 358 ARG A CA 1
ATOM 2778 C C . ARG A 1 358 ? 3.334 -0.608 -23.258 1.00 95.38 358 ARG A C 1
ATOM 2780 O O . ARG A 1 358 ? 3.731 -0.766 -22.107 1.00 95.38 358 ARG A O 1
ATOM 2787 N N . ARG A 1 359 ? 3.033 0.595 -23.755 1.00 96.31 359 ARG A N 1
ATOM 2788 C CA . ARG A 1 359 ? 3.026 1.818 -22.942 1.00 96.31 359 ARG A CA 1
ATOM 2789 C C . ARG A 1 359 ? 1.842 1.771 -21.980 1.00 96.31 359 ARG A C 1
ATOM 2791 O O . ARG A 1 359 ? 0.697 1.829 -22.421 1.00 96.31 359 ARG A O 1
ATOM 2798 N N . VAL A 1 360 ? 2.121 1.638 -20.689 1.00 96.69 360 VAL A N 1
ATOM 2799 C CA . VAL A 1 360 ? 1.107 1.538 -19.624 1.00 96.69 360 VAL A CA 1
ATOM 2800 C C . VAL A 1 360 ? 0.904 2.854 -18.875 1.00 96.69 360 VAL A C 1
ATOM 2802 O O . VAL A 1 360 ? -0.062 2.997 -18.131 1.00 96.69 360 VAL A O 1
ATOM 2805 N N . TYR A 1 361 ? 1.800 3.817 -19.086 1.00 97.25 361 TYR A N 1
ATOM 2806 C CA . TYR A 1 361 ? 1.692 5.176 -18.574 1.00 97.25 361 TYR A CA 1
ATOM 2807 C C . TYR A 1 361 ? 2.428 6.151 -19.496 1.00 97.25 361 TYR A C 1
ATOM 2809 O O . TYR A 1 361 ? 3.491 5.832 -20.038 1.00 97.25 361 TYR A O 1
ATOM 2817 N N . SER A 1 362 ? 1.875 7.352 -19.641 1.00 95.56 362 SER A N 1
ATOM 2818 C CA . SER A 1 362 ? 2.553 8.510 -20.210 1.00 95.56 362 SER A CA 1
ATOM 2819 C C . SER A 1 362 ? 2.096 9.756 -19.472 1.00 95.56 362 SER A C 1
ATOM 2821 O O . SER A 1 362 ? 0.898 9.964 -19.302 1.00 95.56 362 SER A O 1
ATOM 2823 N N . ARG A 1 363 ? 3.048 10.593 -19.061 1.00 93.81 363 ARG A N 1
ATOM 2824 C CA . ARG A 1 363 ? 2.765 11.865 -18.385 1.00 93.81 363 ARG A CA 1
ATOM 2825 C C . ARG A 1 363 ? 1.965 12.836 -19.262 1.00 93.81 363 ARG A C 1
ATOM 2827 O O . ARG A 1 363 ? 1.237 13.664 -18.729 1.00 93.81 363 ARG A O 1
ATOM 2834 N N . ASP A 1 364 ? 2.101 12.723 -20.583 1.00 88.75 364 ASP A N 1
ATOM 2835 C CA . ASP A 1 364 ? 1.462 13.616 -21.556 1.00 88.75 364 ASP A CA 1
ATOM 2836 C C . ASP A 1 364 ? 0.039 13.160 -21.941 1.00 88.75 364 ASP A C 1
ATOM 2838 O O . ASP A 1 364 ? -0.679 13.886 -22.632 1.00 88.75 364 ASP A O 1
ATOM 2842 N N . ASP A 1 365 ? -0.389 11.967 -21.508 1.00 86.69 365 ASP A N 1
ATOM 2843 C CA . ASP A 1 365 ? -1.749 11.493 -21.752 1.00 86.69 365 ASP A CA 1
ATOM 2844 C C . ASP A 1 365 ? -2.710 12.240 -20.802 1.00 86.69 365 ASP A C 1
ATOM 2846 O O . ASP A 1 365 ? -2.695 12.058 -19.587 1.00 86.69 365 ASP A O 1
ATOM 2850 N N . THR A 1 366 ? -3.589 13.081 -21.356 1.00 59.25 366 THR A N 1
ATOM 2851 C CA . THR A 1 366 ? -4.544 13.913 -20.591 1.00 59.25 366 THR A CA 1
ATOM 2852 C C . THR A 1 366 ? -5.698 13.131 -19.948 1.00 59.25 366 THR A C 1
ATOM 2854 O O . THR A 1 366 ? -6.529 13.723 -19.266 1.00 59.25 366 THR A O 1
ATOM 2857 N N . ASN A 1 367 ? -5.740 11.809 -20.142 1.00 52.75 367 ASN A N 1
ATOM 2858 C CA . ASN A 1 367 ? -6.773 10.891 -19.650 1.00 52.75 367 ASN A CA 1
ATOM 2859 C C . ASN A 1 367 ? -6.202 9.855 -18.663 1.00 52.75 367 ASN A C 1
ATOM 2861 O O . ASN A 1 367 ? -6.543 8.672 -18.732 1.00 52.75 367 ASN A O 1
ATOM 2865 N N . LEU A 1 368 ? -5.299 10.266 -17.774 1.00 48.50 368 LEU A N 1
ATOM 2866 C CA . LEU A 1 368 ? -4.902 9.408 -16.658 1.00 48.50 368 LEU A CA 1
ATOM 2867 C C . LEU A 1 368 ? -6.046 9.364 -15.621 1.00 48.50 368 LEU A C 1
ATOM 2869 O O . LEU A 1 368 ? -6.547 10.430 -15.263 1.00 48.50 368 LEU A O 1
ATOM 2873 N N . PRO A 1 369 ? -6.489 8.167 -15.187 1.00 44.22 369 PRO A N 1
ATOM 2874 C CA . PRO A 1 369 ? -7.563 8.013 -14.207 1.00 44.22 369 PRO A CA 1
ATOM 2875 C C . PRO A 1 369 ? -7.193 8.485 -12.795 1.00 44.22 369 PRO A C 1
ATOM 2877 O O . PRO A 1 369 ? -5.989 8.470 -12.428 1.00 44.22 369 PRO A O 1
#

Foldseek 3Di:
DPPPPDDDFDWFFFFEALEDALLVQLVQVLAQECAPPLELVSVLVSQVVSCVVPVVEQAQQHHGEEEHDACVSVVDDDALVSNPVDVVSPSGWYWYAHNQRFKTFTHVNLVVVADPDDDDDALWDQDCVVHGGMIGHPRCVRRVVSHNDDDLVSSLNSSLVSLLVCQFARAQEYENAADELVVLVSCVVSLPDPSLRHQYEYAHAYPPAQDDDPVSQDWDDDPQRSYTYDHHHHFQWTDVSVLTRQAPAADPVGRVHNHHTPDDPVSNPVVDPDPPDDDDYDADDPVDPPGPVPDDDPVRVLCVGKQPSCVVSVNNVATSDDDPPHAPWIWTFNDDPVPDDPVCVVVGTTQFTDGNNDTSDGPPPPPRD

pLDDT: mean 87.72, std 15.73, range [28.83, 98.56]

Secondary structure (DSSP, 8-state):
---------EEEEPEEEEEE-HHHHHHHTTSEE-TT--SHHHHHHHHHHHHHH-TTTTSSSS-EEEEEE-GGGTTS---HHHHHTSTTTTT--EEEEETTSSEEEE-HHHHTTS-S----BTTEEEE-SS-S-EEEETTHHHHHTTSPPPPHHHHHHHHHHHHHHHHHTTEEEEEEEEE-HHHHHHHHHHTTSTT--SEEEEEEPPSSTT---TTT---B--TT-SEEEEEE---SB--GGGT-S--SS--SS-TT----BSS-HHHHHHHS----S--------SSSSS-GGGPPPHHHHHHHTTHHHHHHTT-TTTSSS-STTS---EEEESS-GGGS-HHHHHH---SEEEETTEEEEETT-TT--

InterPro domains:
  IPR011059 Metal-dependent hydrolase, composite domain superfamily [SSF51338] (320-363)
  IPR013108 Amidohydrolase 3 [PF07969] (9-258)
  IPR013108 Amidohydrolase 3 [PF07969] (292-361)
  IPR032466 Metal-dependent hydrolase [SSF51556] (13-259)

Radius of gyration: 22.6 Å; chains: 1; bounding box: 52×45×76 Å